Protein AF-A0AAN7HJV4-F1 (afdb_monomer_lite)

pLDDT: mean 90.06, std 12.21, range [32.91, 98.5]

Foldseek 3Di:
DPLDQDPLLLVLLVVLLVLLCVQQVLQLVQLVVLVVVLVVVDDPPDDLVCSCVDVSNVSLLLQALLCLSVLLNVCSVPLPPLNSLVSNQSRDDDPVLHDDPPDSSSCSSVNSVVVSVLVVQLVVLQVVLLVQLVVCVVDPFCCSSCVDPSNVSLLVSAPNNLSVLLSQCPDPSRRQLSLQSVQCSLPVGGLRDPDDDSVVSNVQQSCCNRPHGSVPHDHHPRDPPPPDD

Structure (mmCIF, N/CA/C/O backbone):
data_AF-A0AAN7HJV4-F1
#
_entry.id   AF-A0AAN7HJV4-F1
#
loop_
_atom_site.group_PDB
_atom_site.id
_atom_site.type_symbol
_atom_site.label_atom_id
_atom_site.label_alt_id
_atom_site.label_comp_id
_atom_site.label_asym_id
_atom_site.label_entity_id
_atom_site.label_seq_id
_atom_site.pdbx_PDB_ins_code
_atom_site.Cartn_x
_atom_site.Cartn_y
_atom_site.Cartn_z
_atom_site.occupancy
_atom_site.B_iso_or_equiv
_atom_site.auth_seq_id
_atom_site.auth_comp_id
_atom_site.auth_asym_id
_atom_site.auth_atom_id
_atom_site.pdbx_PDB_model_num
ATOM 1 N N . MET A 1 1 ? -0.011 7.429 -31.870 1.00 42.09 1 MET A N 1
ATOM 2 C CA . MET A 1 1 ? -0.630 8.204 -30.774 1.00 42.09 1 MET A CA 1
ATOM 3 C C . MET A 1 1 ? 0.305 8.127 -29.588 1.00 42.09 1 MET A C 1
ATOM 5 O O . MET A 1 1 ? 0.577 7.016 -29.150 1.00 42.09 1 MET A O 1
ATOM 9 N N . ALA A 1 2 ? 0.843 9.257 -29.131 1.00 45.19 2 ALA A N 1
ATOM 10 C CA . ALA A 1 2 ? 1.563 9.300 -27.863 1.00 45.19 2 ALA A CA 1
ATOM 11 C C . ALA A 1 2 ? 0.549 9.020 -26.745 1.00 45.19 2 ALA A C 1
ATOM 13 O O . ALA A 1 2 ? -0.506 9.650 -26.708 1.00 45.19 2 ALA A O 1
ATOM 14 N N . ILE A 1 3 ? 0.815 8.019 -25.909 1.00 52.59 3 ILE A N 1
ATOM 15 C CA . ILE A 1 3 ? 0.002 7.770 -24.718 1.00 52.59 3 ILE A CA 1
ATOM 16 C C . ILE A 1 3 ? 0.560 8.692 -23.640 1.00 52.59 3 ILE A C 1
ATOM 18 O O . ILE A 1 3 ? 1.643 8.457 -23.113 1.00 52.59 3 ILE A O 1
ATOM 22 N N . GLU A 1 4 ? -0.162 9.770 -23.376 1.00 74.56 4 GLU A N 1
ATOM 23 C CA . GLU A 1 4 ? 0.208 10.777 -22.389 1.00 74.56 4 GLU A CA 1
ATOM 24 C C . GLU A 1 4 ? -0.227 10.282 -21.001 1.00 74.56 4 GLU A C 1
ATOM 26 O O . GLU A 1 4 ? -1.393 9.940 -20.793 1.00 74.56 4 GLU A O 1
ATOM 31 N N . VAL A 1 5 ? 0.714 10.169 -20.060 1.00 83.00 5 VAL A N 1
ATOM 32 C CA . VAL A 1 5 ? 0.372 9.984 -18.641 1.00 83.00 5 VAL A CA 1
ATOM 33 C C . VAL A 1 5 ? -0.191 11.305 -18.149 1.00 83.00 5 VAL A C 1
ATOM 35 O O . VAL A 1 5 ? 0.436 12.337 -18.374 1.00 83.00 5 VAL A O 1
ATOM 38 N N . SER A 1 6 ? -1.337 11.304 -17.470 1.00 90.12 6 SER A N 1
ATOM 39 C CA . SER A 1 6 ? -1.846 12.557 -16.923 1.00 90.12 6 SER A CA 1
ATOM 40 C C . SER A 1 6 ? -0.916 13.094 -15.832 1.00 90.12 6 SER A C 1
ATOM 42 O O . SER A 1 6 ? -0.417 12.347 -14.982 1.00 90.12 6 SER A O 1
ATOM 44 N N . ASP A 1 7 ? -0.769 14.418 -15.781 1.00 92.31 7 ASP A N 1
ATOM 45 C CA . ASP A 1 7 ? -0.075 15.104 -14.684 1.00 92.31 7 ASP A CA 1
ATOM 46 C C . ASP A 1 7 ? -0.647 14.708 -13.314 1.00 92.31 7 ASP A C 1
ATOM 48 O O . ASP A 1 7 ? 0.070 14.635 -12.317 1.00 92.31 7 ASP A O 1
ATOM 52 N N . GLN A 1 8 ? -1.945 14.390 -13.259 1.00 94.25 8 GLN A N 1
ATOM 53 C CA . GLN A 1 8 ? -2.615 13.924 -12.046 1.00 94.25 8 GLN A CA 1
ATOM 54 C C . GLN A 1 8 ? -2.106 12.554 -11.586 1.00 94.25 8 GLN A C 1
ATOM 56 O O . GLN A 1 8 ? -1.910 12.357 -10.383 1.00 94.25 8 GLN A O 1
ATOM 61 N N . ALA A 1 9 ? -1.871 11.619 -12.508 1.00 95.56 9 ALA A N 1
ATOM 62 C CA . ALA A 1 9 ? -1.331 10.307 -12.177 1.00 95.56 9 ALA A CA 1
ATOM 63 C C . ALA A 1 9 ? 0.125 10.406 -11.693 1.00 95.56 9 ALA A C 1
ATOM 65 O O . ALA A 1 9 ? 0.456 9.836 -10.647 1.00 95.56 9 ALA A O 1
ATOM 66 N N . LEU A 1 10 ? 0.959 11.202 -12.375 1.00 95.94 10 LEU A N 1
ATOM 67 C CA . LEU A 1 10 ? 2.338 11.482 -11.951 1.00 95.94 10 LEU A CA 1
ATOM 68 C C . LEU A 1 10 ? 2.371 12.137 -10.564 1.00 95.94 10 LEU A C 1
ATOM 70 O O . LEU A 1 10 ? 3.052 11.654 -9.654 1.00 95.94 10 LEU A O 1
ATOM 74 N N . HIS A 1 11 ? 1.567 13.184 -10.365 1.00 96.31 11 HIS A N 1
ATOM 75 C CA . HIS A 1 11 ? 1.465 13.877 -9.085 1.00 96.31 11 HIS A CA 1
ATOM 76 C C . HIS A 1 11 ? 0.941 12.960 -7.974 1.00 96.31 11 HIS A C 1
ATOM 78 O O . HIS A 1 11 ? 1.411 13.028 -6.838 1.00 96.31 11 HIS A O 1
ATOM 84 N N . SER A 1 12 ? -0.008 12.068 -8.274 1.00 97.00 12 SER A N 1
ATOM 85 C CA . SER A 1 12 ? -0.514 11.106 -7.295 1.00 97.00 12 SER A CA 1
ATOM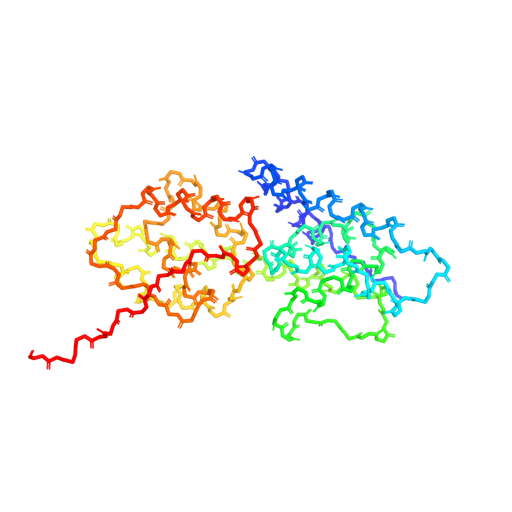 86 C C . SER A 1 12 ? 0.568 10.129 -6.835 1.00 97.00 12 SER A C 1
ATOM 88 O O . SER A 1 12 ? 0.644 9.859 -5.634 1.00 97.00 12 SER A O 1
ATOM 90 N N . ALA A 1 13 ? 1.382 9.596 -7.753 1.00 97.56 13 ALA A N 1
ATOM 91 C CA . ALA A 1 13 ? 2.488 8.702 -7.410 1.00 97.56 13 ALA A CA 1
ATOM 92 C C . ALA A 1 13 ? 3.539 9.434 -6.561 1.00 97.56 13 ALA A C 1
ATOM 94 O O . ALA A 1 13 ? 3.904 8.966 -5.481 1.00 97.56 13 ALA A O 1
ATOM 95 N N . GLN A 1 14 ? 3.939 10.634 -6.993 1.00 97.88 14 GLN A N 1
ATOM 96 C CA . GLN A 1 14 ? 4.886 11.479 -6.269 1.00 97.88 14 GLN A CA 1
ATOM 97 C C . GLN A 1 14 ? 4.389 11.839 -4.864 1.00 97.88 14 GLN A C 1
ATOM 99 O O . GLN A 1 14 ? 5.112 11.671 -3.884 1.00 97.88 14 GLN A O 1
ATOM 104 N N . SER A 1 15 ? 3.149 12.322 -4.745 1.00 97.88 15 SER A N 1
ATOM 105 C CA . SER A 1 15 ? 2.567 12.759 -3.471 1.00 97.88 15 SER A CA 1
ATOM 106 C C . SER A 1 15 ? 2.516 11.619 -2.457 1.00 97.88 15 SER A C 1
ATOM 108 O O . SER A 1 15 ? 2.841 11.820 -1.286 1.00 97.88 15 SER A O 1
ATOM 110 N N . LEU A 1 16 ? 2.127 10.416 -2.894 1.00 97.81 16 LEU A N 1
ATOM 111 C CA . LEU A 1 16 ? 2.081 9.251 -2.016 1.00 97.81 16 LEU A CA 1
ATOM 112 C C . LEU A 1 16 ? 3.489 8.813 -1.591 1.00 97.81 16 LEU A C 1
ATOM 114 O O . LEU A 1 16 ? 3.707 8.582 -0.403 1.00 97.81 16 LEU A O 1
ATOM 118 N N . PHE A 1 17 ? 4.448 8.771 -2.521 1.00 98.25 17 PHE A N 1
ATOM 119 C CA . PHE A 1 17 ? 5.847 8.476 -2.208 1.00 98.25 17 PHE A CA 1
ATOM 120 C C . PHE A 1 17 ? 6.432 9.456 -1.186 1.00 98.25 17 PHE A C 1
ATOM 122 O O . PHE A 1 17 ? 6.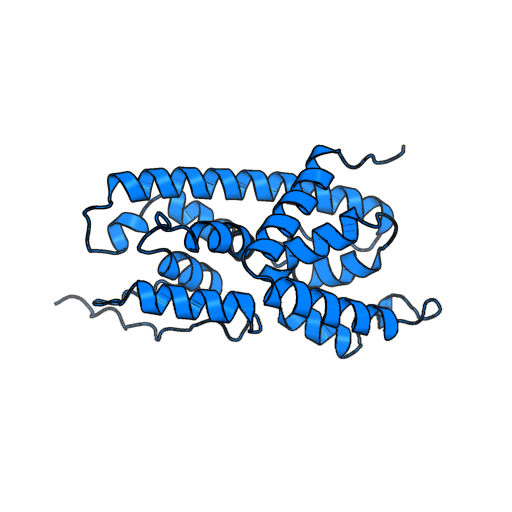997 9.023 -0.185 1.00 98.25 17 PHE A O 1
ATOM 129 N N . LEU A 1 18 ? 6.267 10.766 -1.395 1.00 98.25 18 LEU A N 1
ATOM 130 C CA . LEU A 1 18 ? 6.819 11.784 -0.497 1.00 98.25 18 LEU A CA 1
ATOM 131 C C . LEU A 1 18 ? 6.242 11.664 0.917 1.00 98.25 18 LEU A C 1
ATOM 133 O O . LEU A 1 18 ? 7.001 11.693 1.882 1.00 98.25 18 LEU A O 1
ATOM 137 N N . LYS A 1 19 ? 4.929 11.437 1.043 1.00 98.19 19 LYS A N 1
ATOM 138 C CA . LYS A 1 19 ? 4.282 11.205 2.344 1.00 98.19 19 LYS A CA 1
ATOM 139 C C . LYS A 1 19 ? 4.808 9.948 3.030 1.00 98.19 19 LYS A C 1
ATOM 141 O O . LYS A 1 19 ? 5.051 9.974 4.232 1.00 98.19 19 LYS A O 1
ATOM 146 N N . LEU A 1 20 ? 4.992 8.855 2.287 1.00 97.94 20 LEU A N 1
ATOM 147 C CA . LEU A 1 20 ? 5.556 7.615 2.827 1.00 97.94 20 LEU A CA 1
ATOM 148 C C . LEU A 1 20 ? 7.005 7.803 3.268 1.00 97.94 20 LEU A C 1
ATOM 150 O O . LEU A 1 20 ? 7.359 7.362 4.352 1.00 97.94 20 LEU A O 1
ATOM 154 N N . LYS A 1 21 ? 7.820 8.499 2.474 1.00 97.81 21 LYS A N 1
ATOM 155 C CA . LYS A 1 21 ? 9.212 8.806 2.807 1.00 97.81 21 LYS A CA 1
ATOM 156 C C . LYS A 1 21 ? 9.330 9.687 4.051 1.00 97.81 21 LYS A C 1
ATOM 158 O O . LYS A 1 21 ? 10.226 9.477 4.857 1.00 97.81 21 LYS A O 1
ATOM 163 N N . GLU A 1 22 ? 8.439 10.659 4.215 1.00 97.50 22 GLU A N 1
ATOM 164 C CA . GLU A 1 22 ? 8.391 11.508 5.408 1.00 97.50 22 GLU A CA 1
ATOM 165 C C . GLU A 1 22 ? 7.913 10.727 6.643 1.00 97.50 22 GLU A C 1
ATOM 167 O O . GLU A 1 22 ? 8.479 10.848 7.729 1.00 97.50 22 GLU A O 1
ATOM 172 N N . ALA A 1 23 ? 6.874 9.904 6.489 1.00 96.50 23 ALA A N 1
ATOM 173 C CA . ALA A 1 23 ? 6.276 9.178 7.601 1.00 96.50 23 ALA A CA 1
ATOM 174 C C . ALA A 1 23 ? 7.074 7.935 8.033 1.00 96.50 23 ALA A C 1
ATOM 176 O O . ALA A 1 23 ? 7.081 7.626 9.224 1.00 96.50 23 ALA A O 1
ATOM 177 N N . PHE A 1 24 ? 7.717 7.247 7.095 1.00 97.31 24 PHE A N 1
ATOM 178 C CA . PHE A 1 24 ? 8.426 5.978 7.279 1.00 97.31 24 PHE A CA 1
ATOM 179 C C . PHE A 1 24 ? 9.750 6.019 6.491 1.00 97.31 24 PHE A C 1
ATOM 181 O O . PHE A 1 24 ? 9.897 5.362 5.455 1.00 97.31 24 PHE A O 1
ATOM 188 N N . PRO A 1 25 ? 10.720 6.847 6.914 1.00 97.50 25 PRO A N 1
ATOM 189 C CA . PRO A 1 25 ? 11.945 7.081 6.153 1.00 97.50 25 PRO A CA 1
ATOM 190 C C . PRO A 1 25 ? 12.795 5.821 5.984 1.00 97.50 25 PRO A C 1
ATOM 192 O O . PRO A 1 25 ? 13.377 5.631 4.914 1.00 97.50 25 PRO A O 1
ATOM 195 N N . SER A 1 26 ? 12.848 4.939 6.991 1.00 97.69 26 SER A N 1
ATOM 196 C CA . SER A 1 26 ? 13.616 3.692 6.890 1.00 97.69 26 SER A CA 1
ATOM 197 C C . SER A 1 26 ? 13.036 2.754 5.836 1.00 97.69 26 SER A C 1
ATOM 199 O O . SER A 1 26 ? 13.798 2.132 5.103 1.00 97.69 26 SER A O 1
ATOM 201 N N . TYR A 1 27 ? 11.712 2.732 5.685 1.00 97.75 27 TYR A N 1
ATOM 202 C CA . TYR A 1 27 ? 11.039 1.953 4.651 1.00 97.75 27 TYR A CA 1
ATOM 203 C C . TYR A 1 27 ? 11.404 2.413 3.237 1.00 97.75 27 TYR A C 1
ATOM 205 O O . TYR A 1 27 ? 11.785 1.608 2.388 1.00 97.75 27 TYR A O 1
ATOM 213 N N . ALA A 1 28 ? 11.332 3.724 2.987 1.00 98.00 28 ALA A N 1
ATOM 214 C CA . ALA A 1 28 ? 11.693 4.285 1.688 1.00 98.00 28 ALA A CA 1
ATOM 215 C C . ALA A 1 28 ? 13.185 4.076 1.370 1.00 98.00 28 ALA A C 1
ATOM 217 O O . ALA A 1 28 ? 13.529 3.722 0.243 1.00 98.00 28 ALA A O 1
ATOM 218 N N . ALA A 1 29 ? 14.065 4.250 2.362 1.00 98.25 29 ALA A N 1
ATOM 219 C CA . ALA A 1 29 ? 15.506 4.052 2.203 1.00 98.25 29 ALA A CA 1
ATOM 220 C C . ALA A 1 29 ? 15.881 2.582 1.947 1.00 98.25 29 ALA A C 1
ATOM 222 O O . ALA A 1 29 ? 16.752 2.297 1.119 1.00 98.25 29 ALA A O 1
ATOM 223 N N . ASP A 1 30 ? 15.222 1.647 2.632 1.00 98.31 30 ASP A N 1
ATOM 224 C CA . ASP A 1 30 ? 15.422 0.214 2.436 1.00 98.31 30 ASP A CA 1
ATOM 225 C C . ASP A 1 30 ? 14.988 -0.229 1.030 1.00 98.31 30 ASP A C 1
ATOM 227 O O . ASP A 1 30 ? 15.748 -0.909 0.333 1.00 98.31 30 ASP A O 1
ATOM 231 N N . PHE A 1 31 ? 13.825 0.239 0.561 1.00 98.50 31 PHE A N 1
ATOM 232 C CA . PHE A 1 31 ? 13.388 0.019 -0.819 1.00 98.50 31 PHE A CA 1
ATOM 233 C C . PHE A 1 31 ? 14.384 0.592 -1.831 1.00 98.50 31 PHE A C 1
ATOM 235 O O . PHE A 1 31 ? 14.781 -0.120 -2.748 1.00 98.50 31 PHE A O 1
ATOM 242 N N . ASP A 1 32 ? 14.822 1.846 -1.666 1.00 98.25 32 ASP A N 1
ATOM 243 C CA . ASP A 1 32 ? 15.784 2.476 -2.579 1.00 98.25 32 ASP A CA 1
ATOM 244 C C . ASP A 1 32 ? 17.111 1.700 -2.633 1.00 98.25 32 ASP A C 1
ATOM 246 O O . ASP A 1 32 ? 17.675 1.509 -3.712 1.00 98.25 32 ASP A O 1
ATOM 250 N N . THR A 1 33 ? 17.577 1.190 -1.490 1.00 98.38 33 THR A N 1
ATOM 251 C CA . THR A 1 33 ? 18.790 0.363 -1.405 1.00 98.38 33 THR A CA 1
ATOM 252 C C . THR A 1 33 ? 18.621 -0.957 -2.158 1.00 98.38 33 THR A C 1
ATOM 254 O O . THR A 1 33 ? 19.485 -1.335 -2.952 1.00 98.38 33 THR A O 1
ATOM 257 N N . LYS A 1 34 ? 17.505 -1.665 -1.942 1.00 98.31 34 LYS A N 1
ATOM 258 C CA . LYS A 1 34 ? 17.197 -2.917 -2.651 1.00 98.31 34 LYS A CA 1
ATOM 259 C C . LYS A 1 34 ? 17.018 -2.686 -4.154 1.00 98.31 34 LYS A C 1
ATOM 261 O O . LYS A 1 34 ? 17.553 -3.448 -4.955 1.00 98.31 34 LYS A O 1
ATOM 266 N N . TRP A 1 35 ? 16.346 -1.598 -4.530 1.00 97.25 35 TRP A N 1
ATOM 267 C CA . TRP A 1 35 ? 16.148 -1.178 -5.915 1.00 97.25 35 TRP A CA 1
ATOM 268 C C . TRP A 1 35 ? 17.485 -0.971 -6.627 1.00 97.25 35 TRP A C 1
ATOM 270 O O . TRP A 1 35 ? 17.709 -1.537 -7.691 1.00 97.25 35 TRP A O 1
ATOM 280 N N . GLN A 1 36 ? 18.405 -0.214 -6.025 1.00 96.56 36 GLN A N 1
ATOM 281 C CA . GLN A 1 36 ? 19.729 0.030 -6.603 1.00 96.56 36 GLN A CA 1
ATOM 282 C C . GLN A 1 36 ? 20.538 -1.256 -6.787 1.00 96.56 36 GLN A C 1
ATOM 284 O O . GLN A 1 36 ? 21.168 -1.425 -7.827 1.00 96.56 36 GLN A O 1
ATOM 289 N N . ARG A 1 37 ? 20.500 -2.173 -5.812 1.00 96.88 37 ARG A N 1
ATOM 290 C CA . ARG A 1 37 ? 21.177 -3.474 -5.929 1.00 96.88 37 ARG A CA 1
ATOM 291 C C . ARG A 1 37 ? 20.617 -4.296 -7.082 1.00 96.88 37 ARG A C 1
ATOM 293 O O . ARG A 1 37 ? 21.388 -4.834 -7.865 1.00 96.88 37 ARG A O 1
ATOM 300 N N . TRP A 1 38 ? 19.294 -4.334 -7.230 1.00 96.19 38 TRP A N 1
ATOM 301 C CA . TRP A 1 38 ? 18.667 -5.025 -8.351 1.00 96.19 38 TRP A CA 1
ATOM 302 C C . TRP A 1 38 ? 19.060 -4.411 -9.700 1.00 96.19 38 TRP A C 1
ATOM 304 O O . TRP A 1 38 ? 19.483 -5.137 -10.594 1.00 96.19 38 TRP A O 1
ATOM 314 N N . GLN A 1 39 ? 19.033 -3.081 -9.816 1.00 93.19 39 GLN A N 1
ATOM 315 C CA . GLN A 1 39 ? 19.458 -2.371 -11.029 1.00 93.19 39 GLN A CA 1
ATOM 316 C C . GLN A 1 39 ? 20.939 -2.602 -11.383 1.00 93.19 39 GLN A C 1
ATOM 318 O O . GLN A 1 39 ? 21.304 -2.551 -12.550 1.00 93.19 39 GLN A O 1
ATOM 323 N N . GLN A 1 40 ? 21.800 -2.865 -10.395 1.00 92.81 40 GLN A N 1
ATOM 324 C CA . GLN A 1 40 ? 23.207 -3.228 -10.619 1.00 92.81 40 GLN A CA 1
ATOM 325 C C . GLN A 1 40 ? 23.393 -4.704 -10.991 1.00 92.81 40 GLN A C 1
ATOM 327 O O . GLN A 1 40 ? 24.344 -5.038 -11.694 1.00 92.81 40 GLN A O 1
ATOM 332 N N . ALA A 1 41 ? 22.516 -5.581 -10.498 1.00 92.06 41 ALA A N 1
ATOM 333 C CA . ALA A 1 41 ? 22.550 -7.012 -10.783 1.00 92.06 41 ALA A CA 1
ATOM 334 C C . ALA A 1 41 ? 22.043 -7.338 -12.198 1.00 92.06 41 ALA A C 1
ATOM 336 O O . ALA A 1 41 ? 22.467 -8.332 -12.789 1.00 92.06 41 ALA A O 1
ATOM 337 N N . ILE A 1 42 ? 21.160 -6.505 -12.759 1.00 90.44 42 ILE A N 1
ATOM 338 C CA . ILE A 1 42 ? 20.714 -6.639 -14.149 1.00 90.44 42 ILE A CA 1
ATOM 339 C C . ILE A 1 42 ? 21.758 -6.052 -15.105 1.00 90.44 42 ILE A C 1
ATOM 341 O O . ILE A 1 42 ? 22.194 -4.910 -14.968 1.00 90.44 42 ILE A O 1
ATOM 345 N N . SER A 1 43 ? 22.166 -6.833 -16.108 1.00 77.69 43 SER A N 1
ATOM 346 C CA . SER A 1 43 ? 22.994 -6.301 -17.190 1.00 77.69 43 SER A CA 1
ATOM 347 C C . SER A 1 43 ? 22.096 -5.616 -18.224 1.00 77.69 43 SER A C 1
ATOM 349 O O . SER A 1 43 ? 21.103 -6.214 -18.644 1.00 77.69 43 SER A O 1
ATOM 351 N N . PRO A 1 44 ? 22.461 -4.432 -18.749 1.00 71.12 44 PRO A N 1
ATOM 352 C CA . PRO A 1 44 ? 21.759 -3.824 -19.883 1.00 71.12 44 PRO A CA 1
ATOM 353 C C . PRO A 1 44 ? 21.717 -4.719 -21.133 1.00 71.12 44 PRO A C 1
ATOM 355 O O . PRO A 1 44 ? 20.907 -4.500 -22.027 1.00 71.12 44 PRO A O 1
ATOM 358 N N . THR A 1 45 ? 22.609 -5.712 -21.212 1.00 72.19 45 THR A N 1
ATOM 359 C CA . THR A 1 45 ? 22.714 -6.664 -22.326 1.00 72.19 45 THR A CA 1
ATOM 360 C C . THR A 1 45 ? 22.086 -8.028 -22.039 1.00 72.19 45 THR A C 1
ATOM 362 O O . THR A 1 45 ? 22.067 -8.870 -22.937 1.00 72.19 45 THR A O 1
ATOM 365 N N . SER A 1 46 ? 21.614 -8.288 -20.813 1.00 77.38 46 SER A N 1
ATOM 366 C CA . SER A 1 46 ? 20.969 -9.563 -20.490 1.00 77.38 46 SER A CA 1
ATOM 367 C C . SER A 1 46 ? 19.528 -9.589 -20.987 1.00 77.38 46 SER A C 1
ATOM 369 O O . SER A 1 46 ? 18.862 -8.558 -21.057 1.00 77.38 46 SER A O 1
ATOM 371 N N . ASP A 1 47 ? 19.038 -10.788 -21.298 1.00 81.50 47 ASP A N 1
ATOM 372 C CA . ASP A 1 47 ? 17.636 -11.015 -21.643 1.00 81.50 47 ASP A CA 1
ATOM 373 C C . ASP A 1 47 ? 16.725 -10.488 -20.512 1.00 81.50 47 ASP A C 1
ATOM 375 O O . ASP A 1 47 ? 16.933 -10.883 -19.356 1.00 81.50 47 ASP A O 1
ATOM 379 N N . PRO A 1 48 ? 15.723 -9.632 -20.802 1.00 82.69 48 PRO A N 1
ATOM 380 C CA . PRO A 1 48 ? 14.746 -9.173 -19.817 1.00 82.69 48 PRO A CA 1
ATOM 381 C C . PRO A 1 48 ? 14.085 -10.290 -19.001 1.00 82.69 48 PRO A C 1
ATOM 383 O O . PRO A 1 48 ? 13.744 -10.076 -17.837 1.00 82.69 48 PRO A O 1
ATOM 386 N N . SER A 1 49 ? 13.974 -11.502 -19.557 1.00 80.94 49 SER A N 1
ATOM 387 C CA . SER A 1 49 ? 13.447 -12.667 -18.837 1.00 80.94 49 SER A CA 1
ATOM 388 C C . SER A 1 49 ? 14.271 -13.021 -17.584 1.00 80.94 49 SER A C 1
ATOM 390 O O . SER A 1 49 ? 13.729 -13.491 -16.582 1.00 80.94 49 SER A O 1
ATOM 392 N N . THR A 1 50 ? 15.570 -12.708 -17.585 1.00 86.62 50 THR A N 1
ATOM 393 C CA . THR A 1 50 ? 16.510 -13.017 -16.493 1.00 86.62 50 THR A CA 1
ATOM 394 C C . THR A 1 50 ? 16.512 -11.985 -15.367 1.00 86.62 50 THR A C 1
ATOM 396 O O . THR A 1 50 ? 16.958 -12.295 -14.262 1.00 86.62 50 THR A O 1
ATOM 399 N N . TRP A 1 51 ? 15.961 -10.784 -15.587 1.00 89.06 51 TRP A N 1
ATOM 400 C CA . TRP A 1 51 ? 15.952 -9.708 -14.587 1.00 89.06 51 TRP A CA 1
ATOM 401 C C . TRP A 1 51 ? 15.190 -10.077 -13.311 1.00 89.06 51 TRP A C 1
ATOM 403 O O . TRP A 1 51 ? 15.494 -9.557 -12.243 1.00 89.06 51 TRP A O 1
ATOM 413 N N . SER A 1 52 ? 14.223 -10.990 -13.410 1.00 89.88 52 SER A N 1
ATOM 414 C CA . SER A 1 52 ? 13.438 -11.486 -12.272 1.00 89.88 52 SER A CA 1
ATOM 415 C C . SER A 1 52 ? 14.026 -12.733 -11.594 1.00 89.88 52 SER A C 1
ATOM 417 O O . SER A 1 52 ? 13.455 -13.221 -10.626 1.00 89.88 52 SER A O 1
ATOM 419 N N . SER A 1 53 ? 15.155 -13.257 -12.089 1.00 89.75 53 SER A N 1
ATOM 420 C CA . SER A 1 53 ? 15.769 -14.517 -11.630 1.00 89.75 53 SER A CA 1
ATOM 421 C C . SER A 1 53 ? 16.990 -14.313 -10.719 1.00 89.75 53 SER A C 1
ATOM 423 O O . SER A 1 53 ? 17.810 -15.217 -10.572 1.00 89.75 53 SER A O 1
ATOM 425 N N . VAL A 1 54 ? 17.142 -13.122 -10.133 1.00 93.69 54 VAL A N 1
ATOM 426 C CA . VAL A 1 54 ? 18.268 -12.757 -9.255 1.00 93.69 54 VAL A CA 1
ATOM 427 C C . VAL A 1 54 ? 17.794 -12.507 -7.823 1.00 93.69 54 VAL A C 1
ATOM 429 O O . VAL A 1 54 ? 16.674 -12.046 -7.603 1.00 93.69 54 VAL A O 1
ATOM 432 N N . ALA A 1 55 ? 18.655 -12.766 -6.836 1.00 96.62 55 ALA A N 1
ATOM 433 C CA . ALA A 1 55 ? 18.301 -12.660 -5.417 1.00 96.62 55 ALA A CA 1
ATOM 434 C C . ALA A 1 55 ? 17.885 -11.233 -5.005 1.00 96.62 55 ALA A C 1
ATOM 436 O O . ALA A 1 55 ? 17.059 -11.042 -4.113 1.00 96.62 55 ALA A O 1
ATOM 437 N N . GLU A 1 56 ? 18.430 -10.214 -5.667 1.00 97.50 56 GLU A N 1
ATOM 438 C CA . GLU A 1 56 ? 18.083 -8.812 -5.455 1.00 97.50 56 GLU A CA 1
ATOM 439 C C . GLU A 1 56 ? 16.632 -8.504 -5.852 1.00 97.50 56 GLU A C 1
ATOM 441 O O . GLU A 1 56 ? 15.986 -7.674 -5.210 1.00 97.50 56 GLU A O 1
ATOM 446 N N . PHE A 1 57 ? 16.101 -9.194 -6.868 1.00 97.00 57 PHE A N 1
ATOM 447 C CA . PHE A 1 57 ? 14.694 -9.090 -7.245 1.00 97.00 57 PHE A CA 1
ATOM 448 C C . PHE A 1 57 ? 13.803 -9.709 -6.167 1.00 97.00 57 PHE A C 1
ATOM 450 O O . PHE A 1 57 ? 12.861 -9.064 -5.707 1.00 97.00 57 PHE A O 1
ATOM 457 N N . ASP A 1 58 ? 14.140 -10.909 -5.689 1.00 97.75 58 ASP A N 1
ATOM 458 C CA . ASP A 1 58 ? 13.394 -11.575 -4.615 1.00 97.75 58 ASP A CA 1
ATOM 459 C C . ASP A 1 58 ? 13.360 -10.736 -3.329 1.00 97.75 58 ASP A C 1
ATOM 461 O O . ASP A 1 58 ? 12.334 -10.672 -2.650 1.00 97.75 58 ASP A O 1
ATOM 465 N N . ALA A 1 59 ? 14.442 -10.012 -3.024 1.00 98.12 59 ALA A N 1
ATOM 466 C CA . ALA A 1 59 ? 14.485 -9.091 -1.891 1.00 98.12 59 ALA A CA 1
ATOM 467 C C . ALA A 1 59 ? 13.479 -7.931 -2.018 1.00 98.12 59 ALA A C 1
ATOM 469 O O . ALA A 1 59 ? 12.926 -7.493 -1.008 1.00 98.12 59 ALA A O 1
ATOM 470 N N . LEU A 1 60 ? 13.222 -7.433 -3.234 1.00 98.12 60 LEU A N 1
ATOM 471 C CA . LEU A 1 60 ? 12.172 -6.440 -3.495 1.00 98.12 60 LEU A CA 1
ATOM 472 C C . LEU A 1 60 ? 10.779 -7.071 -3.426 1.00 98.12 60 LEU A C 1
ATOM 474 O O . LEU A 1 60 ? 9.862 -6.473 -2.864 1.00 98.12 60 LEU A O 1
ATOM 478 N N . VAL A 1 61 ? 10.623 -8.289 -3.947 1.00 98.19 61 VAL A N 1
ATOM 479 C CA . VAL A 1 61 ? 9.362 -9.043 -3.896 1.00 98.19 61 VAL A CA 1
ATOM 480 C C . VAL A 1 61 ? 8.943 -9.339 -2.456 1.00 98.19 61 VAL A C 1
ATOM 482 O O . VAL A 1 61 ? 7.756 -9.251 -2.137 1.00 98.19 61 VAL A O 1
ATOM 485 N N . ALA A 1 62 ? 9.900 -9.616 -1.568 1.00 98.25 62 ALA A N 1
ATOM 486 C CA . ALA A 1 62 ? 9.661 -9.874 -0.148 1.00 98.25 62 ALA A CA 1
ATOM 487 C C . ALA A 1 62 ? 9.030 -8.682 0.597 1.00 98.25 62 ALA A C 1
ATOM 489 O O . ALA A 1 62 ? 8.358 -8.870 1.613 1.00 98.25 62 ALA A O 1
ATOM 490 N N . LEU A 1 63 ? 9.172 -7.454 0.083 1.00 98.00 63 LEU A N 1
ATOM 491 C CA . LEU A 1 63 ? 8.474 -6.286 0.631 1.00 98.00 63 LEU A CA 1
ATOM 492 C C . LEU A 1 63 ? 6.958 -6.338 0.386 1.00 98.00 63 LEU A C 1
ATOM 494 O O . LEU A 1 63 ? 6.214 -5.652 1.085 1.00 98.00 63 LEU A O 1
ATOM 498 N N . GLY A 1 64 ? 6.498 -7.154 -0.567 1.00 97.81 64 GLY A N 1
ATOM 499 C CA . GLY A 1 64 ? 5.091 -7.404 -0.866 1.00 97.81 64 GLY A CA 1
ATOM 500 C C . GLY A 1 64 ? 4.311 -6.184 -1.378 1.00 97.81 64 GLY A C 1
ATOM 501 O O . GLY A 1 64 ? 4.891 -5.146 -1.711 1.00 97.81 64 GLY A O 1
ATOM 502 N N . PRO A 1 65 ? 2.970 -6.280 -1.455 1.00 97.62 65 PRO A N 1
ATOM 503 C CA . PRO A 1 65 ? 2.115 -5.239 -2.033 1.00 97.62 65 PRO A CA 1
ATOM 504 C C . PRO A 1 65 ? 2.282 -3.843 -1.421 1.00 97.62 65 PRO A C 1
ATOM 506 O O . PRO A 1 65 ? 2.023 -2.847 -2.098 1.00 97.62 65 PRO A O 1
ATOM 509 N N . LYS A 1 66 ? 2.760 -3.730 -0.170 1.00 96.94 66 LYS A N 1
ATOM 510 C CA . LYS A 1 66 ? 3.024 -2.419 0.442 1.00 96.94 66 LYS A CA 1
ATOM 511 C C . LYS A 1 66 ? 4.073 -1.602 -0.325 1.00 96.94 66 LYS A C 1
ATOM 513 O O . LYS A 1 66 ? 4.060 -0.375 -0.213 1.00 96.94 66 LYS A O 1
ATOM 518 N N . ALA A 1 67 ? 4.942 -2.242 -1.118 1.00 98.25 67 ALA A N 1
ATOM 519 C CA . ALA A 1 67 ? 5.973 -1.589 -1.932 1.00 98.25 67 ALA A CA 1
ATOM 520 C C . ALA A 1 67 ? 5.455 -0.978 -3.238 1.00 98.25 67 ALA A C 1
ATOM 522 O O . ALA A 1 67 ? 6.151 -0.148 -3.825 1.00 98.25 67 ALA A O 1
ATOM 523 N N . ILE A 1 68 ? 4.226 -1.298 -3.664 1.00 98.00 68 ILE A N 1
ATOM 524 C CA . ILE A 1 68 ? 3.657 -0.811 -4.929 1.00 98.00 68 ILE A CA 1
ATOM 525 C C . ILE A 1 68 ? 3.767 0.719 -5.082 1.00 98.00 68 ILE A C 1
ATOM 527 O O . ILE A 1 68 ? 4.262 1.151 -6.120 1.00 98.00 68 ILE A O 1
ATOM 531 N N . PRO A 1 69 ? 3.424 1.573 -4.093 1.00 98.31 69 PRO A N 1
ATOM 532 C CA . PRO A 1 69 ? 3.577 3.023 -4.240 1.00 98.31 69 PRO A CA 1
ATOM 533 C C . PRO A 1 69 ? 5.004 3.492 -4.545 1.00 98.31 69 PRO A C 1
ATOM 535 O O . PRO A 1 69 ? 5.182 4.479 -5.255 1.00 98.31 69 PRO A O 1
ATOM 538 N N . LEU A 1 70 ? 6.016 2.791 -4.026 1.00 98.38 70 LEU A N 1
ATOM 539 C CA . LEU A 1 70 ? 7.419 3.117 -4.277 1.00 98.38 70 LEU A CA 1
ATOM 540 C C . LEU A 1 70 ? 7.819 2.712 -5.703 1.00 98.38 70 LEU A C 1
ATOM 542 O O . LEU A 1 70 ? 8.504 3.472 -6.384 1.00 98.38 70 LEU A O 1
ATOM 546 N N . VAL A 1 71 ? 7.314 1.573 -6.190 1.00 97.62 71 VAL A N 1
ATOM 547 C CA . VAL A 1 71 ? 7.486 1.127 -7.585 1.00 97.62 71 VAL A CA 1
ATOM 548 C C . VAL A 1 71 ? 6.808 2.085 -8.565 1.00 97.62 71 VAL A C 1
ATOM 550 O O . VAL A 1 71 ? 7.415 2.476 -9.559 1.00 97.62 71 VAL A O 1
ATOM 553 N N . LEU A 1 72 ? 5.584 2.531 -8.267 1.00 97.12 72 LEU A N 1
ATOM 554 C CA . LEU A 1 72 ? 4.872 3.518 -9.087 1.00 97.12 72 LEU A CA 1
ATOM 555 C C . LEU A 1 72 ? 5.644 4.834 -9.192 1.00 97.12 72 LEU A C 1
ATOM 557 O O . LEU A 1 72 ? 5.645 5.464 -10.245 1.00 97.12 72 LEU A O 1
ATOM 561 N N . TRP A 1 73 ? 6.326 5.248 -8.123 1.00 97.38 73 TRP A N 1
ATOM 562 C CA . TRP A 1 73 ? 7.191 6.420 -8.184 1.00 97.38 73 TRP A CA 1
ATOM 563 C C . TRP A 1 73 ? 8.419 6.197 -9.077 1.00 97.38 73 TRP A C 1
ATOM 565 O O . TRP A 1 73 ? 8.750 7.087 -9.855 1.00 97.38 73 TRP A O 1
ATOM 575 N N . LYS A 1 74 ? 9.050 5.013 -9.052 1.00 96.44 74 LYS A N 1
ATOM 576 C CA . LYS A 1 74 ? 10.137 4.686 -9.998 1.00 96.44 74 LYS A CA 1
ATOM 577 C C . LYS A 1 74 ? 9.666 4.762 -11.451 1.00 96.44 74 LYS A C 1
ATOM 579 O O . LYS A 1 74 ? 10.324 5.418 -12.251 1.00 96.44 74 LYS A O 1
ATOM 584 N N . LEU A 1 75 ? 8.489 4.205 -11.749 1.00 94.00 75 LEU A N 1
ATOM 585 C CA . LEU A 1 75 ? 7.855 4.324 -13.067 1.00 94.00 75 LEU A CA 1
ATOM 586 C C . LEU A 1 75 ? 7.599 5.787 -13.455 1.00 94.00 75 LEU A C 1
ATOM 588 O O . LEU A 1 75 ? 7.899 6.189 -14.571 1.00 94.00 75 LEU A O 1
ATOM 592 N N . ALA A 1 76 ? 7.079 6.603 -12.536 1.00 94.38 76 ALA A N 1
ATOM 593 C CA . ALA A 1 76 ? 6.808 8.017 -12.798 1.00 94.38 76 ALA A CA 1
ATOM 594 C C . ALA A 1 76 ? 8.085 8.847 -13.041 1.00 94.38 76 ALA A C 1
ATOM 596 O O . ALA A 1 76 ? 8.029 9.850 -13.747 1.00 94.38 76 ALA A O 1
ATOM 597 N N . MET A 1 77 ? 9.225 8.448 -12.464 1.00 93.62 77 MET A N 1
ATOM 598 C CA . MET A 1 77 ? 10.517 9.109 -12.685 1.00 93.62 77 MET A CA 1
ATOM 599 C C . MET A 1 77 ? 11.150 8.758 -14.033 1.00 93.62 77 MET A C 1
ATOM 601 O O . MET A 1 77 ? 11.897 9.570 -14.575 1.00 93.62 77 MET A O 1
ATOM 605 N N . ASN A 1 78 ? 10.892 7.557 -14.548 1.00 90.31 78 ASN A N 1
ATOM 606 C CA . ASN A 1 78 ? 11.410 7.110 -15.831 1.00 90.31 78 ASN A CA 1
ATOM 607 C C . ASN A 1 78 ? 10.365 6.254 -16.555 1.00 90.31 78 ASN A C 1
ATOM 609 O O . ASN A 1 78 ? 10.265 5.049 -16.333 1.00 90.31 78 ASN A O 1
ATOM 613 N N . LEU A 1 79 ? 9.606 6.887 -17.452 1.00 87.69 79 LEU A N 1
ATOM 614 C CA . LEU A 1 79 ? 8.534 6.229 -18.205 1.00 87.69 79 LEU A CA 1
ATOM 615 C C . LEU A 1 79 ? 9.045 5.180 -19.207 1.00 87.69 79 LEU A C 1
ATOM 617 O O . LEU A 1 79 ? 8.257 4.383 -19.712 1.00 87.69 79 LEU A O 1
ATOM 621 N N . GLU A 1 80 ? 10.348 5.175 -19.491 1.00 83.50 80 GLU A N 1
ATOM 622 C CA . GLU A 1 80 ? 11.000 4.199 -20.367 1.00 83.50 80 GLU A CA 1
ATOM 623 C C . GLU A 1 80 ? 11.551 2.996 -19.585 1.00 83.50 80 GLU A C 1
ATOM 625 O O . GLU A 1 80 ? 11.908 1.980 -20.185 1.00 83.50 80 GLU A O 1
ATOM 630 N N . ASP A 1 81 ? 11.591 3.074 -18.249 1.00 80.31 81 ASP A N 1
ATOM 631 C CA . ASP A 1 81 ? 12.087 2.000 -17.394 1.00 80.31 81 ASP A CA 1
ATOM 632 C C . ASP A 1 81 ? 11.046 0.887 -17.229 1.00 80.31 81 ASP A C 1
ATOM 634 O O . ASP A 1 81 ? 10.266 0.824 -16.273 1.00 80.31 81 ASP A O 1
ATOM 638 N N . VAL A 1 82 ? 11.063 -0.041 -18.180 1.00 83.38 82 VAL A N 1
ATOM 639 C CA . VAL A 1 82 ? 10.205 -1.228 -18.159 1.00 83.38 82 VAL A CA 1
ATOM 640 C C . VAL A 1 82 ? 10.588 -2.228 -17.061 1.00 83.38 82 VAL A C 1
ATOM 642 O O . VAL A 1 82 ? 9.795 -3.125 -16.774 1.00 83.38 82 VAL A O 1
ATOM 645 N N . THR A 1 83 ? 11.752 -2.093 -16.405 1.00 88.25 83 THR A N 1
ATOM 646 C CA . THR A 1 83 ? 12.175 -3.026 -15.344 1.00 88.25 83 THR A CA 1
ATOM 647 C C . THR A 1 83 ? 11.199 -2.975 -14.168 1.00 88.25 83 THR A C 1
ATOM 649 O O . THR A 1 83 ? 10.745 -4.013 -13.689 1.00 88.25 83 THR A O 1
ATOM 652 N N . ALA A 1 84 ? 10.747 -1.779 -13.776 1.00 92.06 84 ALA A N 1
ATOM 653 C CA . ALA A 1 84 ? 9.781 -1.596 -12.695 1.00 92.06 84 ALA A CA 1
ATOM 654 C C . ALA A 1 84 ? 8.435 -2.306 -12.944 1.00 92.06 84 ALA A C 1
ATOM 656 O O . ALA A 1 84 ? 7.761 -2.660 -11.975 1.00 92.06 84 ALA A O 1
ATOM 657 N N . ILE A 1 85 ? 8.053 -2.568 -14.201 1.00 91.75 85 ILE A N 1
ATOM 658 C CA . ILE A 1 85 ? 6.825 -3.313 -14.529 1.00 91.75 85 ILE A CA 1
ATOM 659 C C . ILE A 1 85 ? 6.926 -4.768 -14.062 1.00 91.75 85 ILE A C 1
ATOM 661 O O . ILE A 1 85 ? 5.961 -5.291 -13.506 1.00 91.75 85 ILE A O 1
ATOM 665 N N . TYR A 1 86 ? 8.091 -5.408 -14.212 1.00 91.50 86 TYR A N 1
ATOM 666 C CA . TYR A 1 86 ? 8.305 -6.781 -13.739 1.00 91.50 86 TYR A CA 1
ATOM 667 C C . TYR A 1 86 ? 8.091 -6.883 -12.231 1.00 91.50 86 TYR A C 1
ATOM 669 O O . TYR A 1 86 ? 7.388 -7.776 -11.750 1.00 91.50 86 TYR A O 1
ATOM 677 N N . LEU A 1 87 ? 8.651 -5.931 -11.478 1.00 94.88 87 LEU A N 1
ATOM 678 C CA . LEU A 1 87 ? 8.446 -5.878 -10.037 1.00 94.88 87 LEU A CA 1
ATOM 679 C C . LEU A 1 87 ? 6.982 -5.578 -9.699 1.00 94.88 87 LEU A C 1
ATOM 681 O O . LEU A 1 87 ? 6.399 -6.269 -8.868 1.00 94.88 87 LEU A O 1
ATOM 685 N N . TYR A 1 88 ? 6.366 -4.600 -10.368 1.00 95.81 88 TYR A N 1
ATOM 686 C CA . TYR A 1 88 ? 4.956 -4.262 -10.176 1.00 95.81 88 TYR A CA 1
ATOM 687 C C . TYR A 1 88 ? 4.044 -5.486 -10.346 1.00 95.81 88 TYR A C 1
ATOM 689 O O . TYR A 1 88 ? 3.282 -5.804 -9.435 1.00 95.81 88 TYR A O 1
ATOM 697 N N . ASN A 1 89 ? 4.179 -6.222 -11.454 1.00 93.94 89 ASN A N 1
ATOM 698 C CA . ASN A 1 89 ? 3.387 -7.422 -11.739 1.00 93.94 89 ASN A CA 1
ATOM 699 C C . ASN A 1 89 ? 3.601 -8.536 -10.705 1.00 93.94 89 ASN A C 1
ATOM 701 O O . ASN A 1 89 ? 2.682 -9.297 -10.416 1.00 93.94 89 ASN A O 1
ATOM 705 N N . LYS A 1 90 ? 4.801 -8.645 -10.125 1.00 95.31 90 LYS A N 1
ATOM 706 C CA . LYS A 1 90 ? 5.086 -9.650 -9.093 1.00 95.31 90 LYS A CA 1
ATOM 707 C C . LYS A 1 90 ? 4.470 -9.291 -7.733 1.00 95.31 90 LYS A C 1
ATOM 709 O O . LYS A 1 90 ? 4.059 -10.185 -6.978 1.00 95.31 90 LYS A O 1
ATOM 714 N N . LEU A 1 91 ? 4.416 -7.996 -7.420 1.00 97.06 91 LEU A N 1
ATOM 715 C CA . LEU A 1 91 ? 3.849 -7.463 -6.180 1.00 97.06 91 LEU A CA 1
ATOM 716 C C . LEU A 1 91 ? 2.319 -7.378 -6.216 1.00 97.06 91 LEU A C 1
ATOM 718 O O . LEU A 1 91 ? 1.680 -7.650 -5.200 1.00 97.06 91 LEU A O 1
ATOM 722 N N . GLU A 1 92 ? 1.735 -7.007 -7.355 1.00 95.88 92 GLU A N 1
ATOM 723 C CA . GLU A 1 92 ? 0.289 -6.873 -7.531 1.00 95.88 92 GLU A CA 1
ATOM 724 C C . GLU A 1 92 ? -0.410 -8.233 -7.411 1.00 95.88 92 GLU A C 1
ATOM 726 O O . GLU A 1 92 ? 0.025 -9.242 -7.967 1.00 95.88 92 GLU A O 1
ATOM 731 N N . LYS A 1 93 ? -1.499 -8.260 -6.642 1.00 92.62 93 LYS A N 1
ATOM 732 C CA . LYS A 1 93 ? -2.299 -9.473 -6.403 1.00 92.62 93 LYS A CA 1
ATOM 733 C C . LYS A 1 93 ? -3.671 -9.392 -7.053 1.00 92.62 93 LYS A C 1
ATOM 735 O O . LYS A 1 93 ? -4.286 -10.426 -7.288 1.00 92.62 93 LYS A O 1
ATOM 740 N N . ASP A 1 94 ? -4.139 -8.185 -7.358 1.00 93.38 94 ASP A N 1
ATOM 741 C CA . ASP A 1 94 ? -5.394 -7.982 -8.060 1.00 93.38 94 ASP A CA 1
ATOM 742 C C . ASP A 1 94 ? -5.172 -8.096 -9.573 1.00 93.38 94 ASP A C 1
ATOM 744 O O . ASP A 1 94 ? -4.531 -7.256 -10.211 1.00 93.38 94 ASP A O 1
ATOM 748 N N . THR A 1 95 ? -5.747 -9.142 -10.165 1.00 91.94 95 THR A N 1
ATOM 749 C CA . THR A 1 95 ? -5.625 -9.437 -11.596 1.00 91.94 95 THR A CA 1
ATOM 750 C C . THR A 1 95 ? -6.150 -8.319 -12.497 1.00 91.94 95 THR A C 1
ATOM 752 O O . THR A 1 95 ? -5.703 -8.208 -13.635 1.00 91.94 95 THR A O 1
ATOM 755 N N . ALA A 1 96 ? -7.057 -7.458 -12.017 1.00 91.44 96 ALA A N 1
ATOM 756 C CA . ALA A 1 96 ? -7.548 -6.314 -12.790 1.00 91.44 96 ALA A CA 1
ATOM 757 C C . ALA A 1 96 ? -6.467 -5.233 -13.007 1.00 91.44 96 ALA A C 1
ATOM 759 O O . ALA A 1 96 ? -6.527 -4.438 -13.960 1.00 91.44 96 ALA A O 1
ATOM 760 N N . TYR A 1 97 ? -5.462 -5.214 -12.132 1.00 92.44 97 TYR A N 1
ATOM 761 C CA . TYR A 1 97 ? -4.365 -4.254 -12.143 1.00 92.44 97 TYR A CA 1
ATOM 762 C C . TYR A 1 97 ? -3.091 -4.800 -12.787 1.00 92.44 97 TYR A C 1
ATOM 764 O O . TYR A 1 97 ? -2.246 -4.000 -13.183 1.00 92.44 97 TYR A O 1
ATOM 772 N N . LEU A 1 98 ? -2.997 -6.117 -12.991 1.00 90.31 98 LEU A N 1
ATOM 773 C CA . LEU A 1 98 ? -1.889 -6.727 -13.718 1.00 90.31 98 LEU A CA 1
ATOM 774 C C . LEU A 1 98 ? -1.786 -6.218 -15.159 1.00 90.31 98 LEU A C 1
ATOM 776 O O . LEU A 1 98 ? -2.764 -5.833 -15.817 1.00 90.31 98 LEU A O 1
ATOM 780 N N . VAL A 1 99 ? -0.550 -6.232 -15.637 1.00 86.31 99 VAL A N 1
ATOM 781 C CA . VAL A 1 99 ? -0.159 -5.849 -16.983 1.00 86.31 99 VAL A CA 1
ATOM 782 C C . VAL A 1 99 ? 0.202 -7.099 -17.776 1.00 86.31 99 VAL A C 1
ATOM 784 O O . VAL A 1 99 ? 0.880 -7.979 -17.260 1.00 86.31 99 VAL A O 1
ATOM 787 N N . ASN A 1 100 ? -0.238 -7.170 -19.032 1.00 78.06 100 ASN A N 1
ATOM 788 C CA . ASN A 1 100 ? -0.002 -8.312 -19.915 1.00 78.06 100 ASN A CA 1
ATOM 789 C C . ASN A 1 100 ? 1.257 -8.083 -20.771 1.00 78.06 100 ASN A C 1
ATOM 791 O O . ASN A 1 100 ? 1.338 -7.040 -21.395 1.00 78.06 100 ASN A O 1
ATOM 795 N N . ASP A 1 101 ? 2.201 -9.015 -20.881 1.00 68.19 101 ASP A N 1
ATOM 796 C CA . ASP A 1 101 ? 3.591 -8.737 -21.321 1.00 68.19 101 ASP A CA 1
ATOM 797 C C . ASP A 1 101 ? 3.797 -8.205 -22.759 1.00 68.19 101 ASP A C 1
ATOM 799 O O . ASP A 1 101 ? 4.890 -7.769 -23.117 1.00 68.19 101 ASP A O 1
ATOM 803 N N . ASN A 1 102 ? 2.767 -8.182 -23.607 1.00 60.62 102 ASN A N 1
ATOM 804 C CA . ASN A 1 102 ? 2.960 -7.987 -25.046 1.00 60.62 102 ASN A CA 1
ATOM 805 C C . ASN A 1 102 ? 3.389 -6.566 -25.486 1.00 60.62 102 ASN A C 1
ATOM 807 O O . ASN A 1 102 ? 3.811 -6.435 -26.630 1.00 60.62 102 ASN A O 1
ATOM 811 N N . HIS A 1 103 ? 3.340 -5.520 -24.636 1.00 64.81 103 HIS A N 1
ATOM 812 C CA . HIS A 1 103 ? 3.770 -4.143 -24.981 1.00 64.81 103 HIS A CA 1
ATOM 813 C C . HIS A 1 103 ? 4.163 -3.275 -23.759 1.00 64.81 103 HIS A C 1
ATOM 815 O O . HIS A 1 103 ? 3.483 -2.295 -23.440 1.00 64.81 103 HIS A O 1
ATOM 821 N N . LEU A 1 104 ? 5.282 -3.594 -23.101 1.00 69.31 104 LEU A N 1
ATOM 822 C CA . LEU A 1 104 ? 5.711 -2.996 -21.821 1.00 69.31 104 LEU A CA 1
ATOM 823 C C . LEU A 1 104 ? 5.723 -1.451 -21.777 1.00 69.31 104 LEU A C 1
ATOM 825 O O . LEU A 1 104 ? 5.212 -0.856 -20.831 1.00 69.31 104 LEU A O 1
ATOM 829 N N . THR A 1 105 ? 6.223 -0.758 -22.804 1.00 64.69 105 THR A N 1
ATOM 830 C CA . THR A 1 105 ? 6.344 0.717 -22.766 1.00 64.69 105 THR A CA 1
ATOM 831 C C . THR A 1 105 ? 4.987 1.429 -22.782 1.00 64.69 105 THR A C 1
ATOM 833 O O . THR A 1 105 ? 4.784 2.412 -22.077 1.00 64.69 105 THR A O 1
ATOM 836 N N . HIS A 1 106 ? 4.003 0.900 -23.518 1.00 69.12 106 HIS A N 1
ATOM 837 C CA . HIS A 1 106 ? 2.635 1.439 -23.516 1.00 69.12 106 HIS A CA 1
ATOM 838 C C . HIS A 1 106 ? 1.889 1.161 -22.204 1.00 69.12 106 HIS A C 1
ATOM 840 O O . HIS A 1 106 ? 0.814 1.714 -21.960 1.00 69.12 106 HIS A O 1
ATOM 846 N N . GLN A 1 107 ? 2.448 0.303 -21.354 1.00 80.62 107 GLN A N 1
ATOM 847 C CA . GLN A 1 107 ? 1.801 -0.155 -20.139 1.00 80.62 107 GLN A CA 1
ATOM 848 C C . GLN A 1 107 ? 2.201 0.648 -18.915 1.00 80.62 107 GLN A C 1
ATOM 850 O O . GLN A 1 107 ? 1.388 0.721 -17.999 1.00 80.62 107 GLN A O 1
ATOM 855 N N . VAL A 1 108 ? 3.355 1.326 -18.916 1.00 87.12 108 VAL A N 1
ATOM 856 C CA . VAL A 1 108 ? 3.740 2.231 -17.818 1.00 87.12 108 VAL A CA 1
ATOM 857 C C . VAL A 1 108 ? 2.645 3.269 -17.568 1.00 87.12 108 VAL A C 1
ATOM 859 O O . VAL A 1 108 ? 2.151 3.401 -16.447 1.00 87.12 108 VAL A O 1
ATOM 862 N N . SER A 1 109 ? 2.179 3.933 -18.629 1.00 87.88 109 SER A N 1
ATOM 863 C CA . SER A 1 109 ? 1.082 4.900 -18.544 1.00 87.88 109 SER A CA 1
ATOM 864 C C . SER A 1 109 ? -0.207 4.266 -18.027 1.00 87.88 109 SER A C 1
ATOM 866 O O . SER A 1 109 ? -0.864 4.816 -17.146 1.00 87.88 109 SER A O 1
ATOM 868 N N . GLY A 1 110 ? -0.549 3.072 -18.521 1.00 89.94 110 GLY A N 1
ATOM 869 C CA . GLY A 1 110 ? -1.723 2.329 -18.064 1.00 89.94 110 GLY A CA 1
ATOM 870 C C . GLY A 1 110 ? -1.657 1.956 -16.580 1.00 89.94 110 GLY A C 1
ATOM 871 O O . GLY A 1 110 ? -2.661 2.079 -15.879 1.00 89.94 110 GLY A O 1
ATOM 872 N N . VAL A 1 111 ? -0.486 1.546 -16.085 1.00 93.44 111 VAL A N 1
ATOM 873 C CA . VAL A 1 111 ? -0.242 1.227 -14.670 1.00 93.44 111 VAL A CA 1
ATOM 874 C C . VAL A 1 111 ? -0.438 2.461 -13.804 1.00 93.44 111 VAL A C 1
ATOM 876 O O . VAL A 1 111 ? -1.177 2.396 -12.819 1.00 93.44 111 VAL A O 1
ATOM 879 N N . LEU A 1 112 ? 0.181 3.584 -14.173 1.00 94.50 112 LEU A N 1
ATOM 880 C CA . LEU A 1 112 ? 0.077 4.835 -13.422 1.00 94.50 112 LEU A CA 1
ATOM 881 C C . LEU A 1 112 ? -1.373 5.333 -13.367 1.00 94.50 112 LEU A C 1
ATOM 883 O O . LEU A 1 112 ? -1.867 5.654 -12.288 1.00 94.50 112 LEU A O 1
ATOM 887 N N . GLU A 1 113 ? -2.093 5.308 -14.489 1.00 94.00 113 GLU A N 1
ATOM 888 C CA . GLU A 1 113 ? -3.498 5.729 -14.561 1.00 94.00 113 GLU A CA 1
ATOM 889 C C . GLU A 1 113 ? -4.444 4.815 -13.770 1.00 94.00 113 GLU A C 1
ATOM 891 O O . GLU A 1 113 ? -5.317 5.285 -13.031 1.00 94.00 113 GLU A O 1
ATOM 896 N N . LYS A 1 114 ? -4.278 3.490 -13.883 1.00 94.69 114 LYS A N 1
ATOM 897 C CA . LYS A 1 114 ? -5.063 2.532 -13.091 1.00 94.69 114 LYS A CA 1
ATOM 898 C C . LYS A 1 114 ? -4.829 2.748 -11.598 1.00 94.69 114 LYS A C 1
ATOM 900 O O . LYS A 1 114 ? -5.790 2.833 -10.832 1.00 94.69 114 LYS A O 1
ATOM 905 N N . ASN A 1 115 ? -3.572 2.894 -11.183 1.00 96.81 115 ASN A N 1
ATOM 906 C CA . ASN A 1 115 ? -3.240 3.096 -9.777 1.00 96.81 115 ASN A CA 1
ATOM 907 C C . ASN A 1 115 ? -3.643 4.481 -9.268 1.00 96.81 115 ASN A C 1
ATOM 909 O O . ASN A 1 115 ? -4.034 4.598 -8.112 1.00 96.81 115 ASN A O 1
ATOM 913 N N . PHE A 1 116 ? -3.648 5.519 -10.104 1.00 96.81 116 PHE A N 1
ATOM 914 C CA . PHE A 1 116 ? -4.238 6.811 -9.752 1.00 96.81 116 PHE A CA 1
ATOM 915 C C . PHE A 1 116 ? -5.724 6.669 -9.396 1.00 96.81 116 PHE A C 1
ATOM 917 O O . PHE A 1 116 ? -6.156 7.117 -8.328 1.00 96.81 116 PHE A O 1
ATOM 924 N N . LYS A 1 117 ? -6.499 5.976 -10.240 1.00 96.69 117 LYS A N 1
ATOM 925 C CA . LYS A 1 117 ? -7.920 5.699 -9.975 1.00 96.69 117 LYS A CA 1
ATOM 926 C C . LYS A 1 117 ? -8.100 4.870 -8.702 1.00 96.69 117 LYS A C 1
ATOM 928 O O . LYS A 1 117 ? -8.914 5.248 -7.860 1.00 96.69 117 LYS A O 1
ATOM 933 N N . ARG A 1 118 ? -7.304 3.809 -8.516 1.00 97.06 118 ARG A N 1
ATOM 934 C CA . ARG A 1 118 ? -7.304 2.982 -7.293 1.00 97.06 118 ARG A CA 1
ATOM 935 C C . ARG A 1 118 ? -6.991 3.806 -6.051 1.00 97.06 118 ARG A C 1
ATOM 937 O O . ARG A 1 118 ? -7.705 3.719 -5.061 1.00 97.06 118 ARG A O 1
ATOM 944 N N . ASN A 1 119 ? -5.974 4.661 -6.117 1.00 97.12 119 ASN A N 1
ATOM 945 C CA . ASN A 1 119 ? -5.575 5.512 -5.003 1.00 97.12 119 ASN A CA 1
ATOM 946 C C . ASN A 1 119 ? -6.681 6.492 -4.612 1.00 97.12 119 ASN A C 1
ATOM 948 O O . ASN A 1 119 ? -6.868 6.747 -3.425 1.00 97.12 119 ASN A O 1
ATOM 952 N N . ARG A 1 120 ? -7.437 7.012 -5.587 1.00 97.19 120 ARG A N 1
ATOM 953 C CA . ARG A 1 120 ? -8.621 7.837 -5.320 1.00 97.19 120 ARG A CA 1
ATOM 954 C C . ARG A 1 120 ? -9.732 7.036 -4.639 1.00 97.19 120 ARG A C 1
ATOM 956 O O . ARG A 1 120 ? -10.294 7.527 -3.669 1.00 97.19 120 ARG A O 1
ATOM 963 N N . LEU A 1 121 ? -10.008 5.816 -5.105 1.00 97.31 121 LEU A N 1
ATOM 964 C CA . LEU A 1 121 ? -10.994 4.925 -4.480 1.00 97.31 121 LEU A CA 1
ATOM 965 C C . LEU A 1 121 ? -10.625 4.600 -3.027 1.00 97.31 121 LEU A C 1
ATOM 967 O O . LEU A 1 121 ? -11.451 4.781 -2.141 1.00 97.31 121 LEU A O 1
ATOM 971 N N . ILE A 1 122 ? -9.371 4.212 -2.773 1.00 97.56 122 ILE A N 1
ATOM 972 C CA . ILE A 1 122 ? -8.863 3.935 -1.421 1.00 97.56 122 ILE A CA 1
ATOM 973 C C . ILE A 1 122 ? -8.992 5.171 -0.530 1.00 97.56 122 ILE A C 1
ATOM 975 O O . ILE A 1 122 ? -9.424 5.065 0.611 1.00 97.56 122 ILE A O 1
ATOM 979 N N . ARG A 1 123 ? -8.622 6.354 -1.034 1.00 96.62 123 ARG A N 1
ATOM 980 C CA . ARG A 1 123 ? -8.713 7.595 -0.259 1.00 96.62 123 ARG A CA 1
ATOM 981 C C . ARG A 1 123 ? -10.145 7.891 0.173 1.00 96.62 123 ARG A C 1
ATOM 983 O O . ARG A 1 123 ? -10.326 8.286 1.318 1.00 96.62 123 ARG A O 1
ATOM 990 N N . ASN A 1 124 ? -11.107 7.723 -0.730 1.00 97.25 124 ASN A N 1
ATOM 991 C CA . ASN A 1 124 ? -12.517 7.947 -0.433 1.00 97.25 124 ASN A CA 1
ATOM 992 C C . ASN A 1 124 ? -13.014 6.927 0.597 1.00 97.25 124 ASN A C 1
ATOM 994 O O . ASN A 1 124 ? -13.456 7.339 1.656 1.00 97.25 124 ASN A O 1
ATOM 998 N N . ALA A 1 125 ? -12.769 5.630 0.384 1.00 97.50 125 ALA A N 1
ATOM 999 C CA . ALA A 1 125 ? -13.154 4.592 1.344 1.00 97.50 125 ALA A CA 1
ATOM 1000 C C . ALA A 1 125 ? -12.531 4.806 2.743 1.00 97.50 125 ALA A C 1
ATOM 1002 O O . ALA A 1 125 ? -13.170 4.579 3.764 1.00 97.50 125 ALA A O 1
ATOM 1003 N N . LEU A 1 126 ? -11.286 5.298 2.815 1.00 96.56 126 LEU A N 1
ATOM 1004 C CA . LEU A 1 126 ? -10.637 5.657 4.083 1.00 96.56 126 LEU A CA 1
ATOM 1005 C C . LEU A 1 126 ? -11.225 6.913 4.743 1.00 96.56 126 LEU A C 1
ATOM 1007 O O . LEU A 1 126 ? -11.024 7.104 5.942 1.00 96.56 126 LEU A O 1
ATOM 1011 N N . LEU A 1 127 ? -11.839 7.816 3.975 1.00 95.69 127 LEU A N 1
ATOM 1012 C CA . LEU A 1 127 ? -12.560 8.971 4.511 1.00 95.69 127 LEU A CA 1
ATOM 1013 C C . LEU A 1 127 ? -13.921 8.528 5.038 1.00 95.69 127 LEU A C 1
ATOM 1015 O O . LEU A 1 127 ? -14.195 8.783 6.205 1.00 95.69 127 LEU A O 1
ATOM 1019 N N . ASP A 1 128 ? -14.677 7.786 4.234 1.00 96.44 128 ASP A N 1
ATOM 1020 C CA . ASP A 1 128 ? -16.002 7.274 4.589 1.00 96.44 128 ASP A CA 1
ATOM 1021 C C . ASP A 1 128 ? -15.921 6.413 5.864 1.00 96.44 128 ASP A C 1
ATOM 1023 O O . ASP A 1 128 ? -16.640 6.637 6.838 1.00 96.44 128 ASP A O 1
ATOM 1027 N N . TRP A 1 129 ? -14.940 5.504 5.940 1.00 96.56 129 TRP A N 1
ATOM 1028 C CA . TRP A 1 129 ? -14.735 4.700 7.146 1.00 96.56 129 TRP A CA 1
ATOM 1029 C C . TRP A 1 129 ? -14.302 5.532 8.360 1.00 96.56 129 TRP A C 1
ATOM 1031 O O . TRP A 1 129 ? -14.672 5.216 9.491 1.00 96.56 129 TRP A O 1
ATOM 1041 N N . ALA A 1 130 ? -13.529 6.604 8.160 1.00 94.19 130 ALA A N 1
ATOM 1042 C CA . ALA A 1 130 ? -13.149 7.486 9.260 1.00 94.19 130 ALA A CA 1
ATOM 1043 C C . ALA A 1 130 ? -14.359 8.256 9.812 1.00 94.19 130 ALA A C 1
ATOM 1045 O O . ALA A 1 130 ? -14.489 8.361 11.028 1.00 94.19 130 ALA A O 1
ATOM 1046 N N . GLU A 1 131 ? -15.260 8.725 8.946 1.00 94.19 131 GLU A N 1
ATOM 1047 C CA . GLU A 1 131 ? -16.521 9.352 9.362 1.00 94.19 131 GLU A CA 1
ATOM 1048 C C . GLU A 1 131 ? -17.384 8.374 10.169 1.00 94.19 131 GLU A C 1
ATOM 1050 O O . GLU A 1 131 ? -17.897 8.728 11.233 1.00 94.19 131 GLU A O 1
ATOM 1055 N N . HIS A 1 132 ? -17.469 7.112 9.732 1.00 95.00 132 HIS A N 1
ATOM 1056 C CA . HIS A 1 132 ? -18.120 6.059 10.514 1.00 95.00 132 HIS A CA 1
ATOM 1057 C C . HIS A 1 132 ? -17.460 5.852 11.881 1.00 95.00 132 HIS A C 1
ATOM 1059 O O . HIS A 1 132 ? -18.148 5.846 12.904 1.00 95.00 132 HIS A O 1
ATOM 1065 N N . CYS A 1 133 ? -16.127 5.749 11.926 1.00 93.31 133 CYS A N 1
ATOM 1066 C CA . CYS A 1 133 ? -15.371 5.614 13.174 1.00 93.31 133 CYS A CA 1
ATOM 1067 C C . CYS A 1 133 ? -15.651 6.766 14.150 1.00 93.31 133 CYS A C 1
ATOM 1069 O O . CYS A 1 133 ? -15.781 6.523 15.350 1.00 93.31 133 CYS A O 1
ATOM 1071 N N . ASP A 1 134 ? -15.785 7.997 13.652 1.00 92.12 134 ASP A N 1
ATOM 1072 C CA . ASP A 1 134 ? -16.107 9.167 14.472 1.00 92.12 134 ASP A CA 1
ATOM 1073 C C . ASP A 1 134 ? -17.520 9.070 15.074 1.00 92.12 134 ASP A C 1
ATOM 1075 O O . ASP A 1 134 ? -17.716 9.391 16.252 1.00 92.12 134 ASP A O 1
ATOM 1079 N N . MET A 1 135 ? -18.502 8.556 14.319 1.00 93.50 135 MET A N 1
ATOM 1080 C CA . MET A 1 135 ? -19.864 8.322 14.825 1.00 93.50 135 MET A CA 1
ATOM 1081 C C . MET A 1 135 ? -19.898 7.295 15.964 1.00 93.50 135 MET A C 1
ATOM 1083 O O . MET A 1 135 ? -20.685 7.431 16.907 1.00 93.50 135 MET A O 1
ATOM 1087 N N . VAL A 1 136 ? -19.032 6.280 15.906 1.00 92.56 136 VAL A N 1
ATOM 1088 C CA . VAL A 1 136 ? -18.978 5.189 16.891 1.00 92.56 136 VAL A CA 1
ATOM 1089 C C . VAL A 1 136 ? -17.828 5.317 17.893 1.00 92.56 136 VAL A C 1
ATOM 1091 O O . VAL A 1 136 ? -17.623 4.406 18.689 1.00 92.56 136 VAL A O 1
ATOM 1094 N N . ALA A 1 137 ? -17.132 6.458 17.953 1.00 88.31 137 ALA A N 1
ATOM 1095 C CA . ALA A 1 137 ? -15.901 6.651 18.735 1.00 88.31 137 ALA A CA 1
ATOM 1096 C C . ALA A 1 137 ? -16.020 6.361 20.249 1.00 88.31 137 ALA A C 1
ATOM 1098 O O . ALA A 1 137 ? -15.023 6.186 20.950 1.00 88.31 137 ALA A O 1
ATOM 1099 N N . ARG A 1 138 ? -17.245 6.325 20.793 1.00 85.56 138 ARG A N 1
ATOM 1100 C CA . ARG A 1 138 ? -17.518 5.998 22.207 1.00 85.56 138 ARG A CA 1
ATOM 1101 C C . ARG A 1 138 ? -17.693 4.500 22.465 1.00 85.56 138 ARG A C 1
ATOM 1103 O O . ARG A 1 138 ? -17.790 4.094 23.625 1.00 85.56 138 ARG A O 1
ATOM 1110 N N . GLN A 1 139 ? -17.758 3.693 21.412 1.00 88.12 139 GLN A N 1
ATOM 1111 C CA . GLN A 1 139 ? -17.934 2.253 21.505 1.00 88.12 139 GLN A CA 1
ATOM 1112 C C . GLN A 1 139 ? -16.610 1.571 21.839 1.00 88.12 139 GLN A C 1
ATOM 1114 O O . GLN A 1 139 ? -15.547 1.953 21.348 1.00 88.12 139 GLN A O 1
ATOM 1119 N N . ARG A 1 140 ? -16.688 0.548 22.697 1.00 83.31 140 ARG A N 1
ATOM 1120 C CA . ARG A 1 140 ? -15.523 -0.213 23.180 1.00 83.31 140 ARG A CA 1
ATOM 1121 C C . ARG A 1 140 ? -15.264 -1.505 22.408 1.00 83.31 140 ARG A C 1
ATOM 1123 O O . ARG A 1 140 ? -14.194 -2.077 22.562 1.00 83.31 140 ARG A O 1
ATOM 1130 N N . SER A 1 141 ? -16.240 -1.968 21.630 1.00 87.44 141 SER A N 1
ATOM 1131 C CA . SER A 1 141 ? -16.111 -3.170 20.804 1.00 87.44 141 SER A CA 1
ATOM 1132 C C . SER A 1 141 ? -15.641 -2.790 19.404 1.00 87.44 141 SER A C 1
ATOM 1134 O O . SER A 1 141 ? -16.175 -1.841 18.825 1.00 87.44 141 SER A O 1
ATOM 1136 N N . SER A 1 142 ? -14.684 -3.548 18.861 1.00 89.88 142 SER A N 1
ATOM 1137 C CA . SER A 1 142 ? -14.211 -3.402 17.481 1.00 89.88 142 SER A CA 1
ATOM 1138 C C . SER A 1 142 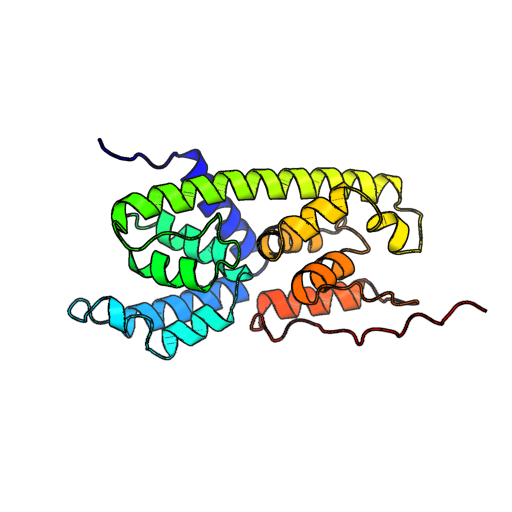? -15.329 -3.622 16.461 1.00 89.88 142 SER A C 1
ATOM 1140 O O . SER A 1 142 ? -15.327 -2.948 15.437 1.00 89.88 142 SER A O 1
ATOM 1142 N N . ALA A 1 143 ? -16.331 -4.452 16.779 1.00 91.44 143 ALA A N 1
ATOM 1143 C CA . ALA A 1 143 ? -17.462 -4.753 15.899 1.00 91.44 143 ALA A CA 1
ATOM 1144 C C . ALA A 1 143 ? -18.191 -3.492 15.403 1.00 91.44 143 ALA A C 1
ATOM 1146 O O . ALA A 1 143 ? -18.531 -3.396 14.232 1.00 91.44 143 ALA A O 1
ATOM 1147 N N . PHE A 1 144 ? -18.347 -2.461 16.244 1.00 92.19 144 PHE A N 1
ATOM 1148 C CA . PHE A 1 144 ? -18.982 -1.208 15.811 1.00 92.19 144 PHE A CA 1
ATOM 1149 C C . PHE A 1 144 ? -18.191 -0.466 14.730 1.00 92.19 144 PHE A C 1
ATOM 1151 O O . PHE A 1 144 ? -18.773 0.319 13.988 1.00 92.19 144 PHE A O 1
ATOM 1158 N N . TYR A 1 145 ? -16.880 -0.686 14.658 1.00 93.00 145 TYR A N 1
ATOM 1159 C CA . TYR A 1 145 ? -15.989 -0.065 13.684 1.00 93.00 145 TYR A CA 1
ATOM 1160 C C . TYR A 1 145 ? -15.811 -0.935 12.438 1.00 93.00 145 TYR A C 1
ATOM 1162 O O . TYR A 1 145 ? -15.427 -0.399 11.404 1.00 93.00 145 TYR A O 1
ATOM 1170 N N . THR A 1 146 ? -16.034 -2.250 12.531 1.00 93.94 146 THR A N 1
ATOM 1171 C CA . THR A 1 146 ? -15.731 -3.203 11.454 1.00 93.94 146 THR A CA 1
ATOM 1172 C C . THR A 1 146 ? -16.966 -3.800 10.775 1.00 93.94 146 THR A C 1
ATOM 1174 O O . THR A 1 146 ? -16.884 -4.198 9.618 1.00 93.94 146 THR A O 1
ATOM 1177 N N . GLU A 1 147 ? -18.127 -3.824 11.433 1.00 93.94 147 GLU A N 1
ATOM 1178 C CA . GLU A 1 147 ? -19.397 -4.298 10.862 1.00 93.94 147 GLU A CA 1
ATOM 1179 C C . GLU A 1 147 ? -20.124 -3.170 10.103 1.00 93.94 147 GLU A C 1
ATOM 1181 O O . GLU A 1 147 ? -21.268 -2.822 10.404 1.00 93.94 147 GLU A O 1
ATOM 1186 N N . CYS A 1 148 ? -19.443 -2.560 9.130 1.00 94.44 148 CYS A N 1
ATOM 1187 C CA . CYS A 1 148 ? -20.006 -1.529 8.255 1.00 94.44 148 CYS A CA 1
ATOM 1188 C C . CYS A 1 148 ? -19.529 -1.664 6.801 1.00 94.44 148 CYS A C 1
ATOM 1190 O O . CYS A 1 148 ? -18.492 -2.268 6.515 1.00 94.44 148 CYS A O 1
ATOM 1192 N N . GLU A 1 149 ? -20.292 -1.086 5.868 1.00 97.06 149 GLU A N 1
ATOM 1193 C CA . GLU A 1 149 ? -20.026 -1.186 4.427 1.00 97.06 149 GLU A CA 1
ATOM 1194 C C . GLU A 1 149 ? -18.683 -0.543 4.046 1.00 97.06 149 GLU A C 1
ATOM 1196 O O . GLU A 1 149 ? -17.940 -1.077 3.218 1.00 97.06 149 GLU A O 1
ATOM 1201 N N . GLU A 1 150 ? -18.332 0.567 4.695 1.00 96.25 150 GLU A N 1
ATOM 1202 C CA . GLU A 1 150 ? -17.096 1.309 4.454 1.00 96.25 150 GLU A CA 1
ATOM 1203 C C . GLU A 1 150 ? -15.863 0.474 4.829 1.00 96.25 150 GLU A C 1
ATOM 1205 O O . GLU A 1 150 ? -14.863 0.458 4.104 1.00 96.25 150 GLU A O 1
ATOM 1210 N N . TYR A 1 151 ? -15.944 -0.271 5.936 1.00 97.00 151 TYR A N 1
ATOM 1211 C CA . TYR A 1 151 ? -14.896 -1.203 6.344 1.00 97.00 151 TYR A CA 1
ATOM 1212 C C . TYR A 1 151 ? -14.773 -2.364 5.352 1.00 97.00 151 TYR A C 1
ATOM 1214 O O . TYR A 1 151 ? -13.675 -2.660 4.872 1.00 97.00 151 TYR A O 1
ATOM 1222 N N . GLU A 1 152 ? -15.895 -2.985 4.975 1.00 97.31 152 GLU A N 1
ATOM 1223 C CA . GLU A 1 152 ? -15.894 -4.069 3.990 1.00 97.31 152 GLU A CA 1
ATOM 1224 C C . GLU A 1 152 ? -15.292 -3.636 2.649 1.00 97.31 152 GLU A C 1
ATOM 1226 O O . GLU A 1 152 ? -14.603 -4.418 1.988 1.00 97.31 152 GLU A O 1
ATOM 1231 N N . GLN A 1 153 ? -15.544 -2.398 2.218 1.00 97.38 153 GLN A N 1
ATOM 1232 C CA . GLN A 1 153 ? -14.964 -1.857 0.994 1.00 97.38 153 GLN A CA 1
ATOM 1233 C C . GLN A 1 153 ? -13.433 -1.806 1.072 1.00 97.38 153 GLN A C 1
ATOM 1235 O O . GLN A 1 153 ? -12.757 -2.153 0.099 1.00 97.38 153 GLN A O 1
ATOM 1240 N N . LEU A 1 154 ? -12.871 -1.413 2.218 1.00 97.94 154 LEU A N 1
ATOM 1241 C CA . LEU A 1 154 ? -11.424 -1.406 2.434 1.00 97.94 154 LEU A CA 1
ATOM 1242 C C . LEU A 1 154 ? -10.843 -2.824 2.409 1.00 97.94 154 LEU A C 1
ATOM 1244 O O . LEU A 1 154 ? -9.826 -3.046 1.750 1.00 97.94 154 LEU A O 1
ATOM 1248 N N . VAL A 1 155 ? -11.511 -3.795 3.038 1.00 97.62 155 VAL A N 1
ATOM 1249 C CA . VAL A 1 155 ? -11.106 -5.211 2.977 1.00 97.62 155 VAL A CA 1
ATOM 1250 C C . VAL A 1 155 ? -11.125 -5.723 1.531 1.00 97.62 155 VAL A C 1
ATOM 1252 O O . VAL A 1 155 ? -10.149 -6.322 1.078 1.00 97.62 155 VAL A O 1
ATOM 1255 N N . LYS A 1 156 ? -12.176 -5.411 0.757 1.00 96.50 156 LYS A N 1
ATOM 1256 C CA . LYS A 1 156 ? -12.306 -5.788 -0.667 1.00 96.50 156 LYS A CA 1
ATOM 1257 C C . LYS A 1 156 ? -11.202 -5.182 -1.546 1.00 96.50 156 LYS A C 1
ATOM 1259 O O . LYS A 1 156 ? -10.751 -5.828 -2.489 1.00 96.50 156 LYS A O 1
ATOM 1264 N N . LEU A 1 157 ? -10.739 -3.964 -1.247 1.00 96.38 157 LEU A N 1
ATOM 1265 C CA . LEU A 1 157 ? -9.607 -3.324 -1.942 1.00 96.38 157 LEU A CA 1
ATOM 1266 C C . LEU A 1 157 ? -8.249 -3.981 -1.613 1.00 96.38 157 LEU A C 1
ATOM 1268 O O . LEU A 1 157 ? -7.270 -3.801 -2.358 1.00 96.38 157 LEU A O 1
ATOM 1272 N N . GLY A 1 158 ? -8.194 -4.749 -0.523 1.00 96.75 158 GLY A N 1
ATOM 1273 C CA . GLY A 1 158 ? -7.103 -5.647 -0.175 1.00 96.75 158 GLY A CA 1
ATOM 1274 C C . GLY A 1 158 ? -5.781 -4.939 0.154 1.00 96.75 158 GLY A C 1
ATOM 1275 O O . GLY A 1 158 ? -5.765 -3.776 0.567 1.00 96.75 158 GLY A O 1
ATOM 1276 N N . PRO A 1 159 ? -4.630 -5.607 -0.063 1.00 97.50 159 PRO A N 1
ATOM 1277 C CA . PRO A 1 159 ? -3.309 -5.120 0.355 1.00 97.50 159 PRO A CA 1
ATOM 1278 C C . PRO A 1 159 ? -2.901 -3.729 -0.143 1.00 97.50 159 PRO A C 1
ATOM 1280 O O . PRO A 1 159 ? -2.049 -3.079 0.461 1.00 97.50 159 PRO A O 1
ATOM 1283 N N . SER A 1 160 ? -3.512 -3.248 -1.226 1.00 96.12 160 SER A N 1
ATOM 1284 C CA . SER A 1 160 ? -3.268 -1.902 -1.757 1.00 96.12 160 SER A CA 1
ATOM 1285 C C . SER A 1 160 ? -3.653 -0.771 -0.801 1.00 96.12 160 SER A C 1
ATOM 1287 O O . SER A 1 160 ? -3.121 0.335 -0.909 1.00 96.12 160 SER A O 1
ATOM 1289 N N . VAL A 1 161 ? -4.547 -1.044 0.153 1.00 98.00 161 VAL A N 1
ATOM 1290 C CA . VAL A 1 161 ? -4.976 -0.088 1.178 1.00 98.00 161 VAL A CA 1
ATOM 1291 C C . VAL A 1 161 ? -3.847 0.217 2.163 1.00 98.00 161 VAL A C 1
ATOM 1293 O O . VAL A 1 161 ? -3.738 1.353 2.627 1.00 98.00 161 VAL A O 1
ATOM 1296 N N . ILE A 1 162 ? -2.972 -0.759 2.440 1.00 98.19 162 ILE A N 1
ATOM 1297 C CA . ILE A 1 162 ? -2.008 -0.730 3.551 1.00 98.19 162 ILE A CA 1
ATOM 1298 C C . ILE A 1 162 ? -1.173 0.563 3.580 1.00 98.19 162 ILE A C 1
ATOM 1300 O O . ILE A 1 162 ? -1.165 1.217 4.621 1.00 98.19 162 ILE A O 1
ATOM 1304 N N . PRO A 1 163 ? -0.507 1.017 2.496 1.00 98.00 163 PRO A N 1
ATOM 1305 C CA . PRO A 1 163 ? 0.360 2.195 2.582 1.00 98.00 163 PRO A CA 1
ATOM 1306 C C . PRO A 1 163 ? -0.396 3.489 2.908 1.00 98.00 163 PRO A C 1
ATOM 1308 O O . PRO A 1 163 ? 0.052 4.286 3.730 1.00 98.00 163 PRO A O 1
ATOM 1311 N N . GLN A 1 164 ? -1.562 3.703 2.289 1.00 97.69 164 GLN A N 1
ATOM 1312 C CA . GLN A 1 164 ? -2.386 4.885 2.562 1.00 97.69 164 GLN A CA 1
ATOM 1313 C C . GLN A 1 164 ? -3.028 4.814 3.946 1.00 97.69 164 GLN A C 1
ATOM 1315 O O . GLN A 1 164 ? -3.124 5.833 4.634 1.00 97.69 164 GLN A O 1
ATOM 1320 N N . PHE A 1 165 ? -3.420 3.613 4.369 1.00 97.69 165 PHE A N 1
ATOM 1321 C CA . PHE A 1 165 ? -3.936 3.380 5.703 1.00 97.69 165 PHE A CA 1
ATOM 1322 C C . PHE A 1 165 ? -2.880 3.675 6.772 1.00 97.69 165 PHE A C 1
ATOM 1324 O O . PHE A 1 165 ? -3.163 4.437 7.689 1.00 97.69 165 PHE A O 1
ATOM 1331 N N . MET A 1 166 ? -1.641 3.196 6.621 1.00 97.38 166 MET A N 1
ATOM 1332 C CA . MET A 1 166 ? -0.559 3.449 7.582 1.00 97.38 166 MET A CA 1
ATOM 1333 C C . MET A 1 166 ? -0.232 4.940 7.744 1.00 97.38 166 MET A C 1
ATOM 1335 O O . MET A 1 166 ? 0.016 5.399 8.860 1.00 97.38 166 MET A O 1
ATOM 1339 N N . LEU A 1 167 ? -0.310 5.732 6.666 1.00 96.06 167 LEU A N 1
ATOM 1340 C CA . LEU A 1 167 ? -0.190 7.196 6.746 1.00 96.06 167 LEU A CA 1
ATOM 1341 C C . LEU A 1 167 ? -1.286 7.838 7.605 1.00 96.06 167 LEU A C 1
ATOM 1343 O O . LEU A 1 167 ? -1.057 8.872 8.234 1.00 96.06 167 LEU A O 1
ATOM 1347 N N . ARG A 1 168 ? -2.487 7.254 7.605 1.00 93.50 168 ARG A N 1
ATOM 1348 C CA . ARG A 1 168 ? -3.620 7.719 8.407 1.00 93.50 168 ARG A CA 1
ATOM 1349 C C . ARG A 1 168 ? -3.534 7.190 9.837 1.00 93.50 168 ARG A C 1
ATOM 1351 O O . ARG A 1 168 ? -3.753 7.961 10.763 1.00 93.50 168 ARG A O 1
ATOM 1358 N N . TYR A 1 169 ? -3.128 5.935 10.014 1.00 92.81 169 TYR A N 1
ATOM 1359 C CA . TYR A 1 169 ? -2.995 5.280 11.312 1.00 92.81 169 TYR A CA 1
ATOM 1360 C C . TYR A 1 169 ? -1.924 5.938 12.194 1.00 92.81 169 TYR A C 1
ATOM 1362 O O . TYR A 1 169 ? -2.085 6.012 13.404 1.00 92.81 169 TYR A O 1
ATOM 1370 N N . LYS A 1 170 ? -0.873 6.507 11.586 1.00 89.38 170 LYS A N 1
ATOM 1371 C CA . LYS A 1 170 ? 0.148 7.303 12.290 1.00 89.38 170 LYS A CA 1
ATOM 1372 C C . LYS A 1 170 ? -0.386 8.599 12.916 1.00 89.38 170 LYS A C 1
ATOM 1374 O O . LYS A 1 170 ? 0.256 9.158 13.806 1.00 89.38 170 LYS A O 1
ATOM 1379 N N . LYS A 1 171 ? -1.512 9.135 12.435 1.00 85.69 171 LYS A N 1
ATOM 1380 C CA . LYS A 1 171 ? -2.073 10.382 12.969 1.00 85.69 171 LYS A CA 1
ATOM 1381 C C . LYS A 1 171 ? -2.706 10.128 14.335 1.00 85.69 171 LYS A C 1
ATOM 1383 O O . LYS A 1 171 ? -3.246 9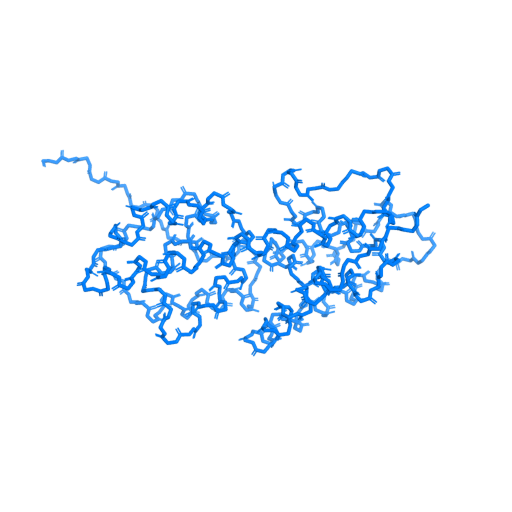.059 14.582 1.00 85.69 171 LYS A O 1
ATOM 1388 N N . LYS A 1 172 ? -2.681 11.147 15.199 1.00 69.19 172 LYS A N 1
ATOM 1389 C CA . LYS A 1 172 ? -3.265 11.089 16.550 1.00 69.19 172 LYS A CA 1
ATOM 1390 C C . LYS A 1 172 ? -4.758 10.722 16.542 1.00 69.19 172 LYS A C 1
ATOM 1392 O O . LYS A 1 172 ? -5.212 10.064 17.467 1.00 69.19 172 LYS A O 1
ATOM 1397 N N . ASP A 1 173 ? -5.458 11.089 15.470 1.00 68.44 173 ASP A N 1
ATOM 1398 C CA . ASP A 1 173 ? -6.881 10.808 15.248 1.00 68.44 173 ASP A CA 1
ATOM 1399 C C . ASP A 1 173 ? -7.079 9.646 14.249 1.00 68.44 173 ASP A C 1
ATOM 1401 O O . ASP A 1 173 ? -8.037 9.608 13.479 1.00 68.44 173 ASP A O 1
ATOM 1405 N N . GLY A 1 174 ? -6.112 8.727 14.172 1.00 71.56 174 GLY A N 1
ATOM 1406 C CA . GLY A 1 174 ? -6.258 7.491 13.408 1.00 71.56 174 GLY A CA 1
ATOM 1407 C C . GLY A 1 174 ? -7.364 6.598 13.994 1.00 71.56 174 GLY A C 1
ATOM 1408 O O . GLY A 1 174 ? -7.675 6.702 15.182 1.00 71.56 174 GLY A O 1
ATOM 1409 N N . PRO A 1 175 ? -7.961 5.697 13.193 1.00 79.38 175 PRO A N 1
ATOM 1410 C CA . PRO A 1 175 ? -9.039 4.839 13.673 1.00 79.38 175 PRO A CA 1
ATOM 1411 C C . PRO A 1 175 ? -8.539 3.910 14.786 1.00 79.38 175 PRO A C 1
ATOM 1413 O O . PRO A 1 175 ? -7.560 3.179 14.608 1.00 79.38 175 PRO A O 1
ATOM 1416 N N . LEU A 1 176 ? -9.239 3.926 15.928 1.00 82.69 176 LEU A N 1
ATOM 1417 C CA . LEU A 1 176 ? -8.893 3.182 17.150 1.00 82.69 176 LEU A CA 1
ATOM 1418 C C . LEU A 1 176 ? -8.645 1.691 16.878 1.00 82.69 176 LEU A C 1
ATOM 1420 O O . LEU A 1 176 ? -7.673 1.123 17.368 1.00 82.69 176 LEU A O 1
ATOM 1424 N N . PHE A 1 177 ? -9.483 1.076 16.043 1.00 88.38 177 PHE A N 1
ATOM 1425 C CA . PHE A 1 177 ? -9.422 -0.348 15.695 1.00 88.38 177 PHE A CA 1
ATOM 1426 C C . PHE A 1 177 ? -8.751 -0.612 14.340 1.00 88.38 177 PHE A C 1
ATOM 1428 O O . PHE A 1 177 ? -8.998 -1.619 13.685 1.00 88.38 177 PHE A O 1
ATOM 1435 N N . GLY A 1 178 ? -7.849 0.284 13.934 1.00 91.19 178 GLY A N 1
ATOM 1436 C CA . GLY A 1 178 ? -7.077 0.189 12.698 1.00 91.19 178 GLY A CA 1
ATOM 1437 C C . GLY A 1 178 ? -6.334 -1.132 12.470 1.00 91.19 178 GLY A C 1
ATOM 1438 O O . GLY A 1 178 ? -6.193 -1.584 11.334 1.00 91.19 178 GLY A O 1
ATOM 1439 N N . TYR A 1 179 ? -5.883 -1.768 13.551 1.00 92.88 179 TYR A N 1
ATOM 1440 C CA . TYR A 1 179 ? -5.186 -3.052 13.503 1.00 92.88 179 TYR A CA 1
ATOM 1441 C C . TYR A 1 179 ? -6.073 -4.196 12.988 1.00 92.88 179 TYR A C 1
ATOM 1443 O O . TYR A 1 179 ? -5.541 -5.114 12.372 1.00 92.88 179 TYR A O 1
ATOM 1451 N N . GLU A 1 180 ? -7.397 -4.133 13.181 1.00 95.06 180 GLU A N 1
ATOM 1452 C CA . GLU A 1 180 ? -8.319 -5.153 12.665 1.00 95.06 180 GLU A CA 1
ATOM 1453 C C . GLU A 1 180 ? -8.358 -5.128 11.140 1.00 95.06 180 GLU A C 1
ATOM 1455 O O . GLU A 1 180 ? -8.288 -6.174 10.505 1.00 95.06 180 GLU A O 1
ATOM 1460 N N . LEU A 1 181 ? -8.387 -3.933 10.537 1.00 96.56 181 LEU A N 1
ATOM 1461 C CA . LEU A 1 181 ? -8.327 -3.786 9.081 1.00 96.56 181 LEU A CA 1
ATOM 1462 C C . LEU A 1 181 ? -7.039 -4.386 8.506 1.00 96.56 181 LEU A C 1
ATOM 1464 O O . LEU A 1 181 ? -7.079 -5.124 7.526 1.00 96.56 181 LEU A O 1
ATOM 1468 N N . LEU A 1 182 ? -5.890 -4.073 9.113 1.00 97.00 182 LEU A N 1
ATOM 1469 C CA . LEU A 1 182 ? -4.604 -4.621 8.677 1.00 97.00 182 LEU A CA 1
ATOM 1470 C C . LEU A 1 182 ? -4.579 -6.144 8.801 1.00 97.00 182 LEU A C 1
ATOM 1472 O O . LEU A 1 182 ? -4.176 -6.828 7.861 1.00 97.00 182 LEU A O 1
ATOM 1476 N N . HIS A 1 183 ? -5.034 -6.664 9.939 1.00 96.06 183 HIS A N 1
ATOM 1477 C CA . HIS A 1 183 ? -5.053 -8.092 10.203 1.00 96.06 183 HIS A CA 1
ATOM 1478 C C . HIS A 1 183 ? -5.975 -8.834 9.226 1.00 96.06 183 HIS A C 1
ATOM 1480 O O . HIS A 1 183 ? -5.567 -9.840 8.652 1.00 96.06 183 HIS A O 1
ATOM 1486 N N . GLU A 1 184 ? -7.176 -8.317 8.967 1.00 96.88 184 GLU A N 1
ATOM 1487 C CA . GLU A 1 184 ? -8.115 -8.939 8.035 1.00 96.88 184 GLU A CA 1
ATOM 1488 C C . GLU A 1 184 ? -7.616 -8.883 6.586 1.00 96.88 184 GLU A C 1
ATOM 1490 O O . GLU A 1 184 ? -7.685 -9.889 5.883 1.00 96.88 184 GLU A O 1
ATOM 1495 N N . ILE A 1 185 ? -7.018 -7.769 6.149 1.00 96.88 185 ILE A N 1
ATOM 1496 C CA . ILE A 1 185 ? -6.415 -7.664 4.810 1.00 96.88 185 ILE A CA 1
ATOM 1497 C C . ILE A 1 185 ? -5.290 -8.690 4.604 1.00 96.88 185 ILE A C 1
ATOM 1499 O O . ILE A 1 185 ? -5.126 -9.211 3.500 1.00 96.88 185 ILE A O 1
ATOM 1503 N N . LEU A 1 186 ? -4.480 -8.943 5.634 1.00 95.94 186 LEU A N 1
ATOM 1504 C CA . LEU A 1 186 ? -3.301 -9.807 5.537 1.00 95.94 186 LEU A CA 1
ATOM 1505 C C . LEU A 1 186 ? -3.625 -11.286 5.745 1.00 95.94 186 LEU A C 1
ATOM 1507 O O . LEU A 1 186 ? -3.047 -12.141 5.075 1.00 95.94 186 LEU A O 1
ATOM 1511 N N . TRP A 1 187 ? -4.546 -11.583 6.659 1.00 95.00 187 TRP A N 1
ATOM 1512 C CA . TRP A 1 187 ? -4.789 -12.939 7.151 1.00 95.00 187 TRP A CA 1
ATOM 1513 C C . TRP A 1 187 ? -6.195 -13.460 6.848 1.00 95.00 187 TRP A C 1
ATOM 1515 O O . TRP A 1 187 ? -6.456 -14.647 7.031 1.00 95.00 187 TRP A O 1
ATOM 1525 N N . GLY A 1 188 ? -7.098 -12.608 6.358 1.00 94.88 188 GLY A N 1
ATOM 1526 C CA . GLY A 1 188 ? -8.470 -12.971 5.996 1.00 94.88 188 GLY A CA 1
ATOM 1527 C C . GLY A 1 188 ? -9.416 -13.138 7.186 1.00 94.88 188 GLY A C 1
ATOM 1528 O O . GLY A 1 188 ? -10.478 -13.740 7.036 1.00 94.88 188 GLY A O 1
ATOM 1529 N N . TYR A 1 189 ? -9.028 -12.673 8.377 1.00 92.88 189 TYR A N 1
ATOM 1530 C CA . TYR A 1 189 ? -9.882 -12.670 9.564 1.00 92.88 189 TYR A CA 1
ATOM 1531 C C . TYR A 1 189 ? -9.476 -11.574 10.559 1.00 92.88 189 TYR A C 1
ATOM 1533 O O . TYR A 1 189 ? -8.316 -11.160 10.599 1.00 92.88 189 TYR A O 1
ATOM 1541 N N . GLN A 1 190 ? -10.429 -11.149 11.388 1.00 91.25 190 GLN A N 1
ATOM 1542 C CA . GLN A 1 190 ? -10.236 -10.212 12.502 1.00 91.25 190 GLN A CA 1
ATOM 1543 C C . GLN A 1 190 ? -9.659 -10.918 13.728 1.00 91.25 190 GLN A C 1
ATOM 1545 O O . GLN A 1 190 ? -9.892 -12.106 13.946 1.00 91.25 190 GLN A O 1
ATOM 1550 N N . THR A 1 191 ? -8.923 -10.192 14.561 1.00 89.44 191 THR A N 1
ATOM 1551 C CA . THR A 1 191 ? -8.291 -10.743 15.763 1.00 89.44 191 THR A CA 1
ATOM 1552 C C . THR A 1 191 ? -9.301 -11.130 16.844 1.00 89.44 191 THR A C 1
ATOM 1554 O O . THR A 1 191 ? -9.019 -12.043 17.620 1.00 89.44 191 THR A O 1
ATOM 1557 N N . GLU A 1 192 ? -10.452 -10.443 16.896 1.00 81.75 192 GLU A N 1
ATOM 1558 C CA . GLU A 1 192 ? -11.509 -10.604 17.911 1.00 81.75 192 GLU A CA 1
ATOM 1559 C C . GLU A 1 192 ? -10.959 -10.544 19.363 1.00 81.75 192 GLU A C 1
ATOM 1561 O O . GLU A 1 192 ? -11.466 -11.202 20.273 1.00 81.75 192 GLU A O 1
ATOM 1566 N N . GLN A 1 193 ? -9.890 -9.769 19.610 1.00 81.69 193 GLN A N 1
ATOM 1567 C CA . GLN A 1 193 ? -9.269 -9.679 20.937 1.00 81.69 193 GLN A CA 1
ATOM 1568 C C . GLN A 1 193 ? -10.168 -8.954 21.954 1.00 81.69 193 GLN A C 1
ATOM 1570 O O . GLN A 1 193 ? -10.552 -7.804 21.758 1.00 81.69 193 GLN A O 1
ATOM 1575 N N . GLU A 1 194 ? -10.426 -9.594 23.102 1.00 74.31 194 GLU A N 1
ATOM 1576 C CA . GLU A 1 194 ? -11.257 -9.028 24.183 1.00 74.31 194 GLU A CA 1
ATOM 1577 C C . GLU A 1 194 ? -10.623 -7.803 24.867 1.00 74.31 194 GLU A C 1
ATOM 1579 O O . GLU A 1 194 ? -11.325 -6.923 25.365 1.00 74.31 194 GLU A O 1
ATOM 1584 N N . SER A 1 195 ? -9.289 -7.742 24.920 1.00 80.06 195 SER A N 1
ATOM 1585 C CA . SER A 1 195 ? -8.552 -6.620 25.503 1.00 80.06 195 SER A CA 1
ATOM 1586 C C . SER A 1 195 ? -7.324 -6.303 24.667 1.00 80.06 195 SER A C 1
ATOM 1588 O O . SER A 1 195 ? -6.526 -7.188 24.357 1.00 80.06 195 SER A O 1
ATOM 1590 N N . VAL A 1 196 ? -7.184 -5.032 24.291 1.00 84.75 196 VAL A N 1
ATOM 1591 C CA . VAL A 1 196 ? -6.144 -4.592 23.363 1.00 84.75 196 VAL A CA 1
ATOM 1592 C C . VAL A 1 196 ? -5.496 -3.316 23.866 1.00 84.75 196 VAL A C 1
ATOM 1594 O O . VAL A 1 196 ? -6.163 -2.327 24.164 1.00 84.75 196 VAL A O 1
ATOM 1597 N N . ASN A 1 197 ? -4.167 -3.32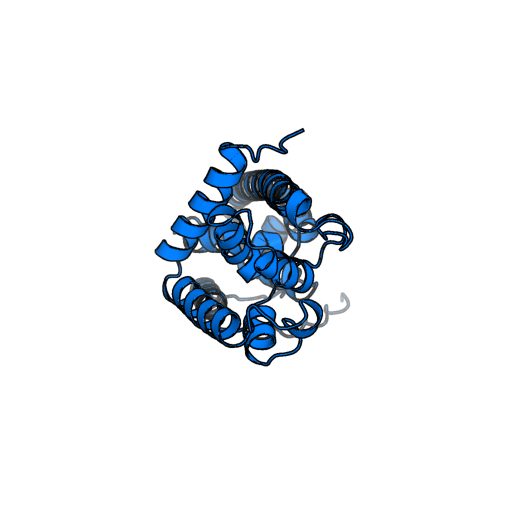8 23.930 1.00 89.38 197 ASN A N 1
ATOM 1598 C CA . ASN A 1 197 ? -3.385 -2.113 24.096 1.00 89.38 197 ASN A CA 1
ATOM 1599 C C . ASN A 1 197 ? -3.185 -1.472 22.715 1.00 89.38 197 ASN A C 1
ATOM 1601 O O . ASN A 1 197 ? -2.327 -1.905 21.946 1.00 89.38 197 ASN A O 1
ATOM 1605 N N . LEU A 1 198 ? -4.000 -0.462 22.400 1.00 88.38 198 LEU A N 1
ATOM 1606 C CA . LEU A 1 198 ? -4.018 0.186 21.083 1.00 88.38 198 LEU A CA 1
ATOM 1607 C C . LEU A 1 198 ? -2.671 0.827 20.716 1.00 88.38 198 LEU A C 1
ATOM 1609 O O . LEU A 1 198 ? -2.243 0.733 19.567 1.00 88.38 198 LEU A O 1
ATOM 1613 N N . ASP A 1 199 ? -1.958 1.399 21.691 1.00 89.88 199 ASP A N 1
ATOM 1614 C CA . ASP A 1 199 ? -0.628 1.978 21.469 1.00 89.88 199 ASP A CA 1
ATOM 1615 C C . ASP A 1 199 ? 0.404 0.902 21.120 1.00 89.88 199 ASP A C 1
ATOM 1617 O O . ASP A 1 199 ? 1.265 1.106 20.261 1.00 89.88 199 ASP A O 1
ATOM 1621 N N . ALA A 1 200 ? 0.335 -0.252 21.791 1.00 92.06 200 ALA A N 1
ATOM 1622 C CA . ALA A 1 200 ? 1.201 -1.388 21.493 1.00 92.06 200 ALA A CA 1
ATOM 1623 C C . ALA A 1 200 ? 0.893 -1.972 20.107 1.00 92.06 200 ALA A C 1
ATOM 1625 O O . ALA A 1 200 ? 1.825 -2.254 19.356 1.00 92.06 200 ALA A O 1
ATOM 1626 N N . GLN A 1 201 ? -0.392 -2.077 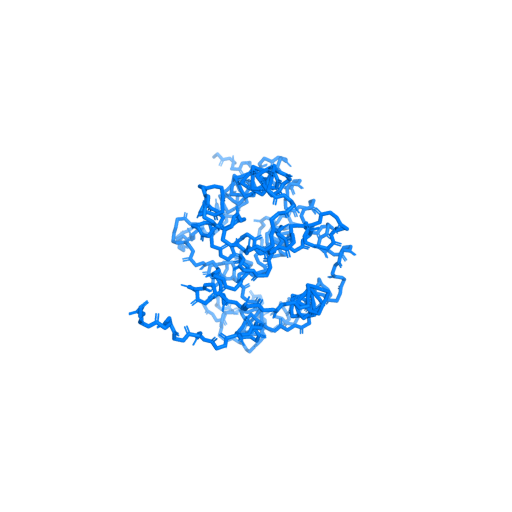19.745 1.00 92.25 201 GLN A N 1
ATOM 1627 C CA . GLN A 1 201 ? -0.815 -2.501 18.409 1.00 92.25 201 GLN A CA 1
ATOM 1628 C C . GLN A 1 201 ? -0.267 -1.566 17.334 1.00 92.25 201 GLN A C 1
ATOM 1630 O O . GLN A 1 201 ? 0.406 -2.020 16.410 1.00 92.25 201 GLN A O 1
ATOM 1635 N N . TYR A 1 202 ? -0.472 -0.255 17.484 1.00 92.94 202 TYR A N 1
ATOM 1636 C CA . TYR A 1 202 ? 0.053 0.716 16.530 1.00 92.94 202 TYR A CA 1
ATOM 1637 C C . TYR A 1 202 ? 1.577 0.606 16.384 1.00 92.94 202 TYR A C 1
ATOM 1639 O O . TYR A 1 202 ? 2.075 0.529 15.263 1.00 92.94 202 TYR A O 1
ATOM 1647 N N . LYS A 1 203 ? 2.329 0.554 17.493 1.00 94.56 203 LYS A N 1
ATOM 1648 C CA . LYS A 1 203 ? 3.799 0.435 17.453 1.00 94.56 203 LYS A CA 1
ATOM 1649 C C . LYS A 1 203 ? 4.254 -0.812 16.703 1.00 94.56 203 LYS A C 1
ATOM 1651 O O . LYS A 1 203 ? 5.156 -0.718 15.879 1.00 94.56 203 LYS A O 1
ATOM 1656 N N . MET A 1 204 ? 3.615 -1.947 16.966 1.00 95.81 204 MET A N 1
ATOM 1657 C CA . MET A 1 204 ? 3.925 -3.218 16.321 1.00 95.81 204 MET A CA 1
ATOM 1658 C C . MET A 1 204 ? 3.666 -3.163 14.805 1.00 95.81 204 MET A C 1
ATOM 1660 O O . MET A 1 204 ? 4.527 -3.548 14.016 1.00 95.81 204 MET A O 1
ATOM 1664 N N . TRP A 1 205 ? 2.519 -2.625 14.381 1.00 96.69 205 TRP A N 1
ATOM 1665 C CA . TRP A 1 205 ? 2.191 -2.460 12.960 1.00 96.69 205 TRP A CA 1
ATOM 1666 C C . TRP A 1 205 ? 3.072 -1.422 12.256 1.00 96.69 205 TRP A C 1
ATOM 1668 O O . TRP A 1 205 ? 3.476 -1.635 11.113 1.00 96.69 205 TRP A O 1
ATOM 1678 N N . ALA A 1 206 ? 3.402 -0.316 12.925 1.00 96.25 206 ALA A N 1
ATOM 1679 C CA . ALA A 1 206 ? 4.308 0.702 12.403 1.00 96.25 206 ALA A CA 1
ATOM 1680 C C . ALA A 1 206 ? 5.728 0.152 12.221 1.00 96.25 206 ALA A C 1
ATOM 1682 O O . ALA A 1 206 ? 6.332 0.372 11.173 1.00 96.25 206 ALA A O 1
ATOM 1683 N N . GLU A 1 207 ? 6.233 -0.608 13.196 1.00 97.06 207 GLU A N 1
ATOM 1684 C CA . GLU A 1 207 ? 7.534 -1.267 13.100 1.00 97.06 207 GLU A CA 1
ATOM 1685 C C . GLU A 1 207 ? 7.575 -2.276 11.950 1.00 97.06 207 GLU A C 1
ATOM 1687 O O . GLU A 1 207 ? 8.500 -2.225 11.138 1.00 97.06 207 GLU A O 1
ATOM 1692 N N . TRP A 1 208 ? 6.545 -3.115 11.810 1.00 97.88 208 TRP A N 1
ATOM 1693 C CA . TRP A 1 208 ? 6.449 -4.035 10.679 1.00 97.88 208 TRP A CA 1
ATOM 1694 C C . TRP A 1 208 ? 6.434 -3.305 9.331 1.00 97.88 208 TRP A C 1
ATOM 1696 O O . TRP A 1 208 ? 7.167 -3.660 8.399 1.00 97.88 208 TRP A O 1
ATOM 1706 N N . PHE A 1 209 ? 5.591 -2.277 9.210 1.00 98.00 209 PHE A N 1
ATOM 1707 C CA . PHE A 1 209 ? 5.485 -1.520 7.971 1.00 98.00 209 PHE A CA 1
ATOM 1708 C C . PHE A 1 209 ? 6.834 -0.894 7.608 1.00 98.00 209 PHE A C 1
ATOM 1710 O O . PHE A 1 209 ? 7.229 -0.935 6.441 1.00 98.00 209 PHE A O 1
ATOM 1717 N N . GLU A 1 210 ? 7.555 -0.389 8.611 1.00 97.12 210 GLU A N 1
ATOM 1718 C CA . GLU A 1 210 ? 8.801 0.334 8.417 1.00 97.12 210 GLU A CA 1
ATOM 1719 C C . GLU A 1 210 ? 10.025 -0.558 8.164 1.00 97.12 210 GLU A C 1
ATOM 1721 O O . GLU A 1 210 ? 10.877 -0.193 7.354 1.00 97.12 210 GLU A O 1
ATOM 1726 N N . LYS A 1 211 ? 10.130 -1.710 8.838 1.00 97.12 211 LYS A N 1
ATOM 1727 C CA . LYS A 1 211 ? 11.394 -2.464 8.926 1.00 97.12 211 LYS A CA 1
ATOM 1728 C C . LYS A 1 211 ? 11.337 -3.902 8.422 1.00 97.12 211 LYS A C 1
ATOM 1730 O O . LYS A 1 211 ? 12.389 -4.503 8.221 1.00 97.12 211 LYS A O 1
ATOM 1735 N N . ASN A 1 212 ? 10.149 -4.474 8.253 1.00 97.56 212 ASN A N 1
ATOM 1736 C CA . ASN A 1 212 ? 9.997 -5.907 8.011 1.00 97.56 212 ASN A CA 1
ATOM 1737 C C . ASN A 1 212 ? 9.484 -6.231 6.606 1.00 97.56 212 ASN A C 1
ATOM 1739 O O . ASN A 1 212 ? 8.894 -5.393 5.916 1.00 97.56 212 ASN A O 1
ATOM 1743 N N . ASN A 1 213 ? 9.694 -7.483 6.202 1.00 97.75 213 ASN A N 1
ATOM 1744 C CA . ASN A 1 213 ? 9.100 -8.044 4.995 1.00 97.75 213 ASN A CA 1
ATOM 1745 C C . ASN A 1 213 ? 7.593 -8.267 5.181 1.00 97.75 213 ASN A C 1
ATOM 1747 O O . ASN A 1 213 ? 7.064 -8.267 6.294 1.00 97.75 213 ASN A O 1
ATOM 1751 N N . TYR A 1 214 ? 6.878 -8.428 4.072 1.00 97.56 214 TYR A N 1
ATOM 1752 C CA . TYR A 1 214 ? 5.418 -8.515 4.073 1.00 97.56 214 TYR A CA 1
ATOM 1753 C C . TYR A 1 214 ? 4.884 -9.727 4.845 1.00 97.56 214 TYR A C 1
ATOM 1755 O O . TYR A 1 214 ? 3.914 -9.604 5.585 1.00 97.56 214 TYR A O 1
ATOM 1763 N N . ASP A 1 215 ? 5.551 -10.871 4.716 1.00 96.56 215 ASP A N 1
ATOM 1764 C CA . ASP A 1 215 ? 5.228 -12.140 5.380 1.00 96.56 215 ASP A CA 1
ATOM 1765 C C . ASP A 1 215 ? 5.523 -12.145 6.888 1.00 96.56 215 ASP A C 1
ATOM 1767 O O . ASP A 1 215 ? 5.034 -13.001 7.619 1.00 96.56 215 ASP A O 1
ATOM 1771 N N . GLN A 1 216 ? 6.281 -11.160 7.367 1.00 97.50 216 GLN A N 1
ATOM 1772 C CA . GLN A 1 216 ? 6.594 -10.953 8.781 1.00 97.50 216 GLN A CA 1
ATOM 1773 C C . GLN A 1 216 ? 5.560 -10.062 9.486 1.00 97.50 216 GLN A C 1
ATOM 1775 O O . GLN A 1 216 ? 5.853 -9.492 10.539 1.00 97.50 216 GLN A O 1
ATOM 1780 N N . ALA A 1 217 ? 4.378 -9.877 8.891 1.00 97.19 217 ALA A N 1
ATOM 1781 C CA . ALA A 1 217 ? 3.313 -9.097 9.500 1.00 97.19 217 ALA A CA 1
ATOM 1782 C C . ALA A 1 217 ? 2.913 -9.649 10.876 1.00 97.19 217 ALA A C 1
ATOM 1784 O O . ALA A 1 217 ? 2.955 -10.863 11.094 1.00 97.19 217 ALA A O 1
ATOM 1785 N N . PRO A 1 218 ? 2.496 -8.779 11.811 1.00 96.00 218 PRO A N 1
ATOM 1786 C CA . PRO A 1 218 ? 1.915 -9.219 13.065 1.00 96.00 218 PRO A CA 1
ATOM 1787 C C . PRO A 1 218 ? 0.760 -10.189 12.831 1.00 96.00 218 PRO A C 1
ATOM 1789 O O . PRO A 1 218 ? -0.181 -9.886 12.096 1.00 96.00 218 PRO A O 1
ATOM 1792 N N . HIS A 1 219 ? 0.840 -11.352 13.470 1.00 92.38 219 HIS A N 1
ATOM 1793 C CA . HIS A 1 219 ? -0.149 -12.413 13.355 1.00 92.38 219 HIS A CA 1
ATOM 1794 C C . HIS A 1 219 ? -0.706 -12.740 14.738 1.00 92.38 219 HIS A C 1
ATOM 1796 O O . HIS A 1 219 ? 0.034 -13.115 15.652 1.00 92.38 219 HIS A O 1
ATOM 1802 N N . HIS A 1 220 ? -2.022 -12.645 14.888 1.00 85.44 220 HIS A N 1
ATOM 1803 C CA . HIS A 1 220 ? -2.718 -13.074 16.091 1.00 85.44 220 HIS A CA 1
ATOM 1804 C C . HIS A 1 220 ? -3.391 -14.421 15.844 1.00 85.44 220 HIS A C 1
ATOM 1806 O O . HIS A 1 220 ? -4.012 -14.655 14.806 1.00 85.44 220 HIS A O 1
ATOM 1812 N N . ALA A 1 221 ? -3.240 -15.341 16.800 1.00 79.38 221 ALA A N 1
ATOM 1813 C CA . ALA A 1 221 ? -3.907 -16.632 16.724 1.00 79.38 221 ALA A CA 1
ATOM 1814 C C . ALA A 1 221 ? -5.421 -16.416 16.625 1.00 79.38 221 ALA A C 1
ATOM 1816 O O . ALA A 1 221 ? -5.988 -15.635 17.390 1.00 79.38 221 ALA A O 1
ATOM 1817 N N . ARG A 1 222 ? -6.069 -17.118 15.692 1.00 75.00 222 ARG A N 1
ATOM 1818 C CA . ARG A 1 222 ? -7.525 -17.113 15.587 1.00 75.00 222 ARG A CA 1
ATOM 1819 C C . ARG A 1 222 ? -8.099 -17.669 16.884 1.00 75.00 222 ARG A C 1
ATOM 1821 O O . ARG A 1 222 ? -7.868 -18.835 17.206 1.00 75.00 222 ARG A O 1
ATOM 1828 N N . VAL A 1 223 ? -8.836 -16.850 17.625 1.00 64.56 223 VAL A N 1
ATOM 1829 C CA . VAL A 1 223 ? -9.573 -17.339 18.787 1.00 64.56 223 VAL A CA 1
ATOM 1830 C C . VAL A 1 223 ? -10.703 -18.223 18.249 1.00 64.56 223 VAL A C 1
ATOM 1832 O O . VAL A 1 223 ? -11.475 -17.774 17.399 1.00 64.56 223 VAL A O 1
ATOM 1835 N N . PRO A 1 224 ? -10.806 -19.500 18.658 1.00 54.12 224 PRO A N 1
ATOM 1836 C CA . PRO A 1 224 ? -11.966 -20.302 18.309 1.00 54.12 224 PRO A CA 1
ATOM 1837 C C . PRO A 1 224 ? -13.198 -19.598 18.872 1.00 54.12 224 PRO A C 1
ATOM 1839 O O . PRO A 1 224 ? -13.277 -19.401 20.087 1.00 54.12 224 PRO A O 1
ATOM 1842 N N . ARG A 1 225 ? -14.153 -19.214 18.012 1.00 49.66 225 ARG A N 1
ATOM 1843 C CA . ARG A 1 225 ? -15.451 -18.717 18.480 1.00 49.66 225 ARG A CA 1
ATOM 1844 C C . ARG A 1 225 ? -15.988 -19.730 19.481 1.00 49.66 225 ARG A C 1
ATOM 1846 O O . ARG A 1 225 ? -16.172 -20.896 19.126 1.00 49.66 225 ARG A O 1
ATOM 1853 N N . ARG A 1 226 ? -16.203 -19.308 20.733 1.00 44.25 226 ARG A N 1
ATOM 1854 C CA . ARG A 1 226 ? -16.941 -20.129 21.695 1.00 44.25 226 ARG A CA 1
ATOM 1855 C C . ARG A 1 226 ? -18.273 -20.454 21.031 1.00 44.25 226 ARG A C 1
ATOM 1857 O O . ARG A 1 226 ? -19.043 -19.545 20.731 1.00 44.25 226 ARG A O 1
ATOM 1864 N N . ALA A 1 227 ? -18.499 -21.734 20.738 1.00 36.12 227 ALA A N 1
ATOM 1865 C CA . ALA A 1 227 ? -19.817 -22.207 20.354 1.00 36.12 227 ALA A CA 1
ATOM 1866 C C . ALA A 1 227 ? -20.773 -21.735 21.453 1.00 36.12 227 ALA A C 1
ATOM 1868 O O . ALA A 1 227 ? -20.511 -21.993 22.630 1.00 36.12 227 ALA A O 1
ATOM 1869 N N . GLY A 1 228 ? -21.775 -20.944 21.066 1.00 40.31 228 GLY A N 1
ATOM 1870 C CA . GLY A 1 228 ? -22.690 -20.301 21.998 1.00 40.31 228 GLY A CA 1
ATOM 1871 C C . GLY A 1 228 ? -23.237 -21.304 23.012 1.00 40.31 228 GLY A C 1
ATOM 1872 O O . GLY A 1 228 ? -23.678 -22.391 22.633 1.00 40.31 228 GLY A O 1
ATOM 1873 N N . ALA A 1 229 ? -23.151 -20.921 24.283 1.00 32.91 229 ALA A N 1
ATOM 1874 C CA . ALA A 1 229 ? -23.945 -21.473 25.370 1.00 32.91 229 ALA A CA 1
ATOM 1875 C C . ALA A 1 229 ? -25.151 -20.557 25.591 1.00 32.91 229 ALA A C 1
ATOM 1877 O O . ALA A 1 229 ? -24.964 -19.325 25.449 1.00 32.91 229 ALA A O 1
#

Sequence (229 aa):
MAIEVSDQALHSAQSLFLKLKEAFPSYAADFDTKWQRWQQAISPTSDPSTWSSVAEFDALVALGPKAIPLVLWKLAMNLEDVTAIYLYNKLEKDTAYLVNDNHLTHQVSGVLEKNFKRNRLIRNALLDWAEHCDMVARQRSSAFYTECEEYEQLVKLGPSVIPQFMLRYKKKDGPLFGYELLHEILWGYQTEQESVNLDAQYKMWAEWFEKNNYDQAPHHARVPRRAGA

Organism: NCBI:txid1126955

Radius of gyration: 18.84 Å; chains: 1; bounding box: 47×37×56 Å

Secondary structure (DSSP, 8-state):
---PPPHHHHHHHHHHHHHHHHH-HHHHHHHHHHHHHHHHHS-TTS-GGGGGSSHHHHHHHTT-GGGHHHHHHHHHH-TT-THHHHHHHHH---TTT---GGGHHHHHHHHHHHHHHHHHHHHHHHHHHHHHHHHTTT--STHHHHSSHHHHHHHHHGGGGHHHHHHHHTSTTS-TTHHHHHHHHHHSS----SS--HHHHHHHHHHHHHHS-GGG---PPPPPP----